Protein AF-A0A9E8MYD5-F1 (afdb_monomer_lite)

Organism: NCBI:txid2980107

Foldseek 3Di:
DDDDDDDVDPQQAKEKPQQEAAPVCQQVDWIKIKTKDFAQDQFWFAKKKKKKFDDPQFDPVFKDFPDKPPDADDDDPDDDPDWHWYWDDDPTTIMIMTHRDTQGHCNHPPCPDRCSRMIMIMMITGTDPDDDQDKDWMWMFMDGPPDGTDIHDIYIHGYDFDKKKKKKKFWKAAPQFAPKTKIKIWMKIWGAQDAFKTKMKIKMKMKMKTKDDKDKDWDWDADPVRDIKIKIKIKIKIKIWIKIKIWIWIKGDPDQWKIKIKTKMKMWTAKMKIKMKIKMWIADDPPDVGHDTDDIDIDIDMDMDGRPDMWMWMKIKMKGDRPRAAKIWIKMWTGTPDPRDTIIITMIMGID

Radius of gyration: 37.54 Å; chains: 1; bounding box: 89×30×118 Å

Secondary structure (DSSP, 8-state):
------SS--SSEEEES-SEEETTTGGG---EEEEEEE--SSS-BS-EEEEEE--TTEEEEEEEEEEEES--EEPPSS--SS-EEEEEE-SSEEEEEEES--B--TT-TT---GGGGEEEEEEEEEEPSS--S--EEE-EEEEETTSPPEEPPPEEEEEE--EEEEEEEEEEEESSSEEEEEEEEEEEEEETT--SEEEEEEEEEEEEEEEPPPEEEEEEEE-TTS-EEEEEEEEEEEEEEEEEEEEEEEEEESSSS-EEEEEEEEEEEEEEEEEEEEEEEEES-SSSSS--EEEEEEEEEEEEEEEEEEEEEEEEEEEEE-SSSEEEEEEEEEEESSTT--EEEEEEEEE-

pLDDT: mean 86.02, std 10.94, range [31.09, 97.5]

InterPro domains:
  IPR055353 Domain of unknown function DUF7619 [PF24595] (32-157)
  IPR057171 Domain of unknown function DUF7849 [PF25233] (162-352)

Structure (mmCIF, N/CA/C/O backbone):
data_AF-A0A9E8MYD5-F1
#
_entry.id   AF-A0A9E8MYD5-F1
#
loop_
_atom_site.group_PDB
_atom_site.id
_atom_site.type_symbol
_atom_site.label_atom_id
_atom_site.label_alt_id
_atom_site.label_comp_id
_atom_site.label_asym_id
_atom_site.label_entity_id
_atom_site.label_seq_id
_atom_site.pdbx_PDB_ins_code
_atom_site.Cartn_x
_atom_site.Cartn_y
_atom_site.Cartn_z
_atom_site.occupancy
_atom_site.B_iso_or_equiv
_atom_site.auth_seq_id
_atom_site.auth_comp_id
_atom_site.auth_asym_id
_atom_site.auth_atom_id
_atom_site.pdbx_PDB_model_num
ATOM 1 N N . MET A 1 1 ? 21.376 15.367 -13.642 1.00 31.09 1 MET A N 1
ATOM 2 C CA . MET A 1 1 ? 22.190 14.411 -12.870 1.00 31.09 1 MET A CA 1
ATOM 3 C C . MET A 1 1 ? 22.271 13.124 -13.671 1.00 31.09 1 MET A C 1
ATOM 5 O O . MET A 1 1 ? 21.275 12.415 -13.808 1.00 31.09 1 MET A O 1
ATOM 9 N N . GLU A 1 2 ? 23.397 12.946 -14.350 1.00 34.09 2 GLU A N 1
ATOM 10 C CA . GLU A 1 2 ? 23.685 11.820 -15.236 1.00 34.09 2 GLU A CA 1
ATOM 11 C C . GLU A 1 2 ? 24.135 10.622 -14.399 1.00 34.09 2 GLU A C 1
ATOM 13 O O . GLU A 1 2 ? 24.938 10.765 -13.485 1.00 34.09 2 GLU A O 1
ATOM 18 N N . MET A 1 3 ? 23.564 9.446 -14.668 1.00 35.56 3 MET A N 1
ATOM 19 C CA . MET A 1 3 ? 24.031 8.202 -14.062 1.00 35.56 3 MET A CA 1
ATOM 20 C C . MET A 1 3 ? 25.173 7.644 -14.907 1.00 35.56 3 MET A C 1
ATOM 22 O O . MET A 1 3 ? 24.935 6.992 -15.931 1.00 35.56 3 MET A O 1
ATOM 26 N N . GLU A 1 4 ? 26.395 7.847 -14.436 1.00 32.81 4 GLU A N 1
ATOM 27 C CA . GLU A 1 4 ? 27.498 6.939 -14.711 1.00 32.81 4 GLU A CA 1
ATOM 28 C C . GLU A 1 4 ? 27.673 6.024 -13.506 1.00 32.81 4 GLU A C 1
ATOM 30 O O . GLU A 1 4 ? 28.056 6.432 -12.417 1.00 32.81 4 GLU A O 1
ATOM 35 N N . ILE A 1 5 ? 27.311 4.763 -13.709 1.00 36.59 5 ILE A N 1
ATOM 36 C CA . ILE A 1 5 ? 27.760 3.665 -12.867 1.00 36.59 5 ILE A CA 1
ATOM 37 C C . ILE A 1 5 ? 28.850 3.008 -13.702 1.00 36.59 5 ILE A C 1
ATOM 39 O O . ILE A 1 5 ? 28.581 2.596 -14.829 1.00 36.59 5 ILE A O 1
ATOM 43 N N . VAL A 1 6 ? 30.070 2.990 -13.178 1.00 39.56 6 VAL A N 1
ATOM 44 C CA . VAL A 1 6 ? 31.239 2.356 -13.787 1.00 39.56 6 VAL A CA 1
ATOM 45 C C . VAL A 1 6 ? 31.535 1.111 -12.958 1.00 39.56 6 VAL A C 1
ATOM 47 O O . VAL A 1 6 ? 32.046 1.215 -11.850 1.00 39.56 6 VAL A O 1
ATOM 50 N N . THR A 1 7 ? 31.184 -0.071 -13.464 1.00 39.66 7 THR A N 1
ATOM 51 C CA . THR A 1 7 ? 31.682 -1.348 -12.922 1.00 39.66 7 THR A CA 1
ATOM 52 C C . THR A 1 7 ? 31.967 -2.332 -14.056 1.00 39.66 7 THR A C 1
ATOM 54 O O . THR A 1 7 ? 31.039 -2.966 -14.531 1.00 39.66 7 THR A O 1
ATOM 57 N N . SER A 1 8 ? 33.221 -2.464 -14.510 1.00 38.44 8 SER A N 1
ATOM 58 C CA . SER A 1 8 ? 33.704 -3.515 -15.445 1.00 38.44 8 SER A CA 1
ATOM 59 C C . SER A 1 8 ? 32.679 -3.931 -16.528 1.00 38.44 8 SER A C 1
ATOM 61 O O . SER A 1 8 ? 32.268 -5.085 -16.623 1.00 38.44 8 SER A O 1
ATOM 63 N N . HIS A 1 9 ? 32.110 -2.931 -17.215 1.00 60.44 9 HIS A N 1
ATOM 64 C CA . HIS A 1 9 ? 30.770 -3.023 -17.800 1.00 60.44 9 HIS A CA 1
ATOM 65 C C . HIS A 1 9 ? 30.746 -3.801 -19.117 1.00 60.44 9 HIS A C 1
ATOM 67 O O . HIS A 1 9 ? 31.395 -3.389 -20.073 1.00 60.44 9 HIS A O 1
ATOM 73 N N . ASP A 1 10 ? 29.880 -4.821 -19.187 1.00 65.88 10 ASP A N 1
ATOM 74 C CA . ASP A 1 10 ? 29.291 -5.262 -20.453 1.00 65.88 10 ASP A CA 1
ATOM 75 C C . ASP A 1 10 ? 28.767 -4.012 -21.188 1.00 65.88 10 ASP A C 1
ATOM 77 O O . ASP A 1 10 ? 27.886 -3.306 -20.664 1.00 65.88 10 ASP A O 1
ATOM 81 N N . PRO A 1 11 ? 29.350 -3.667 -22.347 1.00 75.06 11 PRO A N 1
ATOM 82 C CA . PRO A 1 11 ? 28.980 -2.463 -23.072 1.00 75.06 11 PRO A CA 1
ATOM 83 C C . PRO A 1 11 ? 27.571 -2.566 -23.678 1.00 75.06 11 PRO A C 1
ATOM 85 O O . PRO A 1 11 ? 26.950 -1.540 -23.978 1.00 75.06 11 PRO A O 1
ATOM 88 N N . ASN A 1 12 ? 27.036 -3.788 -23.789 1.00 84.81 12 ASN A N 1
ATOM 89 C CA . ASN A 1 12 ? 25.682 -4.091 -24.225 1.00 84.81 12 ASN A CA 1
ATOM 90 C C . ASN A 1 12 ? 24.735 -4.130 -23.015 1.00 84.81 12 ASN A C 1
ATOM 92 O O . ASN A 1 12 ? 24.562 -5.146 -22.347 1.00 84.81 12 ASN A O 1
ATOM 96 N N . LYS A 1 13 ? 24.084 -3.002 -22.709 1.00 88.62 13 LYS A N 1
ATOM 97 C CA . LYS A 1 13 ? 23.316 -2.836 -21.463 1.00 88.62 13 LYS A CA 1
ATOM 98 C C . LYS A 1 13 ? 21.990 -2.122 -21.669 1.00 88.62 13 LYS A C 1
ATOM 100 O O . LYS A 1 13 ? 21.929 -1.054 -22.276 1.00 88.62 13 LYS A O 1
ATOM 105 N N . MET A 1 14 ? 20.937 -2.643 -21.047 1.00 87.12 14 MET A N 1
ATOM 106 C CA . MET A 1 14 ? 19.640 -1.985 -20.929 1.00 87.12 14 MET A CA 1
ATOM 107 C C . MET A 1 14 ? 19.494 -1.347 -19.542 1.00 87.12 14 MET A C 1
ATOM 109 O O . MET A 1 14 ? 19.618 -1.997 -18.498 1.00 87.12 14 MET A O 1
ATOM 113 N N . SER A 1 15 ? 19.232 -0.042 -19.521 1.00 86.44 15 SER A N 1
ATOM 114 C CA . SER A 1 15 ? 19.115 0.759 -18.300 1.00 86.44 15 SER A CA 1
ATOM 115 C C . SER A 1 15 ? 17.844 1.603 -18.302 1.00 86.44 15 SER A C 1
ATOM 117 O O . SER A 1 15 ? 17.341 2.006 -19.349 1.00 86.44 15 SER A O 1
ATOM 119 N N . SER A 1 16 ? 17.318 1.878 -17.111 1.00 84.75 16 SER A N 1
ATOM 120 C CA . SER A 1 16 ? 16.114 2.682 -16.922 1.00 84.75 16 SER A CA 1
ATOM 121 C C . SER A 1 16 ? 16.310 3.641 -15.757 1.00 84.75 16 SER A C 1
ATOM 123 O O . SER A 1 16 ? 16.897 3.273 -14.741 1.00 84.75 16 SER A O 1
ATOM 125 N N . ASN A 1 17 ? 15.790 4.863 -15.879 1.00 81.38 17 ASN A N 1
ATOM 126 C CA . ASN A 1 17 ? 15.697 5.789 -14.746 1.00 81.38 17 ASN A CA 1
ATOM 127 C C . ASN A 1 17 ? 14.500 5.482 -13.825 1.00 81.38 17 ASN A C 1
ATOM 129 O O . ASN A 1 17 ? 14.312 6.143 -12.807 1.00 81.38 17 ASN A O 1
ATOM 133 N N . ALA A 1 18 ? 13.683 4.494 -14.192 1.00 72.69 18 ALA A N 1
ATOM 134 C CA . ALA A 1 18 ? 12.465 4.102 -13.504 1.00 72.69 18 ALA A CA 1
ATOM 135 C C . ALA A 1 18 ? 12.654 2.835 -12.663 1.00 72.69 18 ALA A C 1
ATOM 137 O O . ALA A 1 18 ? 11.755 2.002 -12.575 1.00 72.69 18 ALA A O 1
ATOM 138 N N . THR A 1 19 ? 13.817 2.666 -12.032 1.00 74.69 19 THR A N 1
ATOM 139 C CA . THR A 1 19 ? 14.046 1.552 -11.097 1.00 74.69 19 THR A CA 1
ATOM 140 C C . THR A 1 19 ? 13.075 1.623 -9.917 1.00 74.69 19 THR A C 1
ATOM 142 O O . THR A 1 19 ? 12.503 0.605 -9.526 1.00 74.69 19 THR A O 1
ATOM 145 N N . PHE A 1 20 ? 12.831 2.837 -9.412 1.00 76.25 20 PHE A N 1
ATOM 146 C CA . PHE A 1 20 ? 11.895 3.126 -8.330 1.00 76.25 20 PHE A CA 1
ATOM 147 C C . PHE A 1 20 ? 10.904 4.212 -8.744 1.00 76.25 20 PHE A C 1
ATOM 149 O O . PHE A 1 20 ? 11.281 5.341 -9.057 1.00 76.25 20 PHE A O 1
ATOM 156 N N . LEU A 1 21 ? 9.617 3.873 -8.735 1.00 79.44 21 LEU A N 1
ATOM 157 C CA . LEU A 1 21 ? 8.544 4.771 -9.149 1.00 79.44 21 LEU A CA 1
ATOM 158 C C . LEU A 1 21 ? 7.557 5.019 -8.015 1.00 79.44 21 LEU A C 1
ATOM 160 O O . LEU A 1 21 ? 6.993 4.083 -7.451 1.00 79.44 21 LEU A O 1
ATOM 164 N N . ASN A 1 22 ? 7.276 6.288 -7.722 1.00 78.31 22 ASN A N 1
ATOM 165 C CA . ASN A 1 22 ? 6.173 6.638 -6.835 1.00 78.31 22 ASN A CA 1
ATOM 166 C C . ASN A 1 22 ? 4.844 6.479 -7.586 1.00 78.31 22 ASN A C 1
ATOM 168 O O . ASN A 1 22 ? 4.546 7.257 -8.493 1.00 78.31 22 ASN A O 1
ATOM 172 N N . TYR A 1 23 ? 4.031 5.502 -7.178 1.00 76.94 23 TYR A N 1
ATOM 173 C CA . TYR A 1 23 ? 2.774 5.172 -7.854 1.00 76.94 23 TYR A CA 1
ATOM 174 C C . TYR A 1 23 ? 1.769 6.337 -7.926 1.00 76.94 23 TYR A C 1
ATOM 176 O O . TYR A 1 23 ? 0.962 6.377 -8.850 1.00 76.94 23 TYR A O 1
ATOM 184 N N . ARG A 1 24 ? 1.810 7.307 -7.002 1.00 76.75 24 ARG A N 1
ATOM 185 C CA . ARG A 1 24 ? 0.883 8.454 -7.014 1.00 76.75 24 ARG A CA 1
ATOM 186 C C . ARG A 1 24 ? 1.165 9.417 -8.168 1.00 76.75 24 ARG A C 1
ATOM 188 O O . ARG A 1 24 ? 0.243 9.914 -8.801 1.00 76.75 24 ARG A O 1
ATOM 195 N N . LEU A 1 25 ? 2.444 9.651 -8.460 1.00 79.25 25 LEU A N 1
ATOM 196 C CA . LEU A 1 25 ? 2.889 10.642 -9.449 1.00 79.25 25 LEU A CA 1
ATOM 197 C C . LEU A 1 25 ? 3.277 10.021 -10.794 1.00 79.25 25 LEU A C 1
ATOM 199 O O . LEU A 1 25 ? 3.519 10.733 -11.765 1.00 79.25 25 LEU A O 1
ATOM 203 N N . VAL A 1 26 ? 3.346 8.693 -10.861 1.00 81.38 26 VAL A N 1
ATOM 204 C CA . VAL A 1 26 ? 3.852 7.964 -12.026 1.00 81.38 26 VAL A CA 1
ATOM 205 C C . VAL A 1 26 ? 3.049 8.220 -13.305 1.00 81.38 26 VAL A C 1
ATOM 207 O O . VAL A 1 26 ? 3.635 8.258 -14.381 1.00 81.38 26 VAL A O 1
ATOM 210 N N . ARG A 1 27 ? 1.737 8.486 -13.191 1.00 80.44 27 ARG A N 1
ATOM 211 C CA . ARG A 1 27 ? 0.847 8.786 -14.331 1.00 80.44 27 ARG A CA 1
ATOM 212 C C . ARG A 1 27 ? 1.266 10.024 -15.119 1.00 80.44 27 ARG A C 1
ATOM 214 O O . ARG A 1 27 ? 1.003 10.097 -16.313 1.00 80.44 27 ARG A O 1
ATOM 221 N N . PHE A 1 28 ? 1.921 10.974 -14.459 1.00 81.56 28 PHE A N 1
ATOM 222 C CA . PHE A 1 28 ? 2.347 12.237 -15.060 1.00 81.56 28 PHE A CA 1
ATOM 223 C C . PHE A 1 28 ? 3.797 12.195 -15.554 1.00 81.56 28 PHE A C 1
ATOM 225 O O . PHE A 1 28 ? 4.282 13.162 -16.135 1.00 81.56 28 PHE A O 1
ATOM 232 N N . LYS A 1 29 ? 4.512 11.087 -15.321 1.00 85.56 29 LYS A N 1
ATOM 233 C CA . LYS A 1 29 ? 5.923 10.939 -15.680 1.00 85.56 29 LYS A CA 1
ATOM 234 C C . LYS A 1 29 ? 6.091 10.085 -16.933 1.00 85.56 29 LYS A C 1
ATOM 236 O O . LYS A 1 29 ? 5.303 9.186 -17.212 1.00 85.56 29 LYS A O 1
ATOM 241 N N . ARG A 1 30 ? 7.185 10.345 -17.652 1.00 90.44 30 ARG A N 1
ATOM 242 C CA . ARG A 1 30 ? 7.663 9.541 -18.781 1.00 90.44 30 ARG A CA 1
ATOM 243 C C . ARG A 1 30 ? 8.996 8.884 -18.412 1.00 90.44 30 ARG A C 1
ATOM 245 O O . ARG A 1 30 ? 10.031 9.552 -18.487 1.00 90.44 30 ARG A O 1
ATOM 252 N N . PRO A 1 31 ? 8.996 7.625 -17.946 1.00 89.62 31 PRO A N 1
ATOM 253 C CA . PRO A 1 31 ? 10.215 6.850 -17.754 1.00 89.62 31 PRO A CA 1
ATOM 254 C C . PRO A 1 31 ? 11.117 6.893 -18.978 1.00 89.62 31 PRO A C 1
ATOM 256 O O . PRO A 1 31 ? 10.635 6.792 -20.106 1.00 89.62 31 PRO A O 1
ATOM 259 N N . LYS A 1 32 ? 12.418 7.052 -18.738 1.00 91.88 32 LYS A N 1
ATOM 260 C CA . LYS A 1 32 ? 13.459 7.083 -19.761 1.00 91.88 32 LYS A CA 1
ATOM 261 C C . LYS A 1 32 ? 14.265 5.797 -19.685 1.00 91.88 32 LYS A C 1
ATOM 263 O O . LYS A 1 32 ? 14.757 5.419 -18.620 1.00 91.88 32 LYS A O 1
ATOM 268 N N . PHE A 1 33 ? 14.428 5.175 -20.836 1.00 91.56 33 PHE A N 1
ATOM 269 C CA . PHE A 1 33 ? 15.189 3.960 -21.039 1.00 91.56 33 PHE A CA 1
ATOM 270 C C . PHE A 1 33 ? 16.379 4.269 -21.937 1.00 91.56 33 PHE A C 1
ATOM 272 O O . PHE A 1 33 ? 16.285 5.119 -22.825 1.00 91.56 33 PHE A O 1
ATOM 279 N N . LYS A 1 34 ? 17.510 3.614 -21.683 1.00 93.25 34 LYS A N 1
ATOM 280 C CA . LYS A 1 34 ? 18.718 3.726 -22.497 1.00 93.25 34 LYS A CA 1
ATOM 281 C C . LYS A 1 34 ? 19.261 2.330 -22.761 1.00 93.25 34 LYS A C 1
ATOM 283 O O . LYS A 1 34 ? 19.700 1.652 -21.828 1.00 93.25 34 LYS A O 1
ATOM 288 N N . ILE A 1 35 ? 19.237 1.954 -24.033 1.00 93.88 35 ILE A N 1
ATOM 289 C CA . ILE A 1 35 ? 19.907 0.773 -24.570 1.00 93.88 35 ILE A CA 1
ATOM 290 C C . ILE A 1 35 ? 21.293 1.235 -25.000 1.00 93.88 35 ILE A C 1
ATOM 292 O O . ILE A 1 35 ? 21.397 2.176 -25.783 1.00 93.88 35 ILE A O 1
ATOM 296 N N . ARG A 1 36 ? 22.340 0.617 -24.465 1.00 93.19 36 ARG A N 1
ATOM 297 C CA . ARG A 1 36 ? 23.730 0.772 -24.898 1.00 93.19 36 ARG A CA 1
ATOM 298 C C . ARG A 1 36 ? 24.132 -0.497 -25.628 1.00 93.19 36 ARG A C 1
ATOM 300 O O . ARG A 1 36 ? 23.734 -1.580 -25.205 1.00 93.19 36 ARG A O 1
ATOM 307 N N . PHE A 1 37 ? 24.872 -0.344 -26.710 1.00 92.88 37 PHE A N 1
ATOM 308 C CA . PHE A 1 37 ? 25.404 -1.456 -27.476 1.00 92.88 37 PHE A CA 1
ATOM 309 C C . PHE A 1 37 ? 26.804 -1.125 -27.973 1.00 92.88 37 PHE A C 1
ATOM 311 O O . PHE A 1 37 ? 27.165 0.046 -28.071 1.00 92.88 37 PHE A O 1
ATOM 318 N N . GLN A 1 38 ? 27.587 -2.142 -28.297 1.00 91.19 38 GLN A N 1
ATOM 319 C CA . GLN A 1 38 ? 28.915 -1.978 -28.860 1.00 91.19 38 GLN A CA 1
ATOM 320 C C . GLN A 1 38 ? 29.195 -3.056 -29.897 1.00 91.19 38 GLN A C 1
ATOM 322 O O . GLN A 1 38 ? 28.905 -4.232 -29.673 1.00 91.19 38 GLN A O 1
ATOM 327 N N . ASN A 1 39 ? 29.758 -2.636 -31.028 1.00 90.19 39 ASN A N 1
ATOM 328 C CA . ASN A 1 39 ? 30.213 -3.555 -32.056 1.00 90.19 39 ASN A CA 1
ATOM 329 C C . ASN A 1 39 ? 31.611 -4.079 -31.700 1.00 90.19 39 ASN A C 1
ATOM 331 O O . ASN A 1 39 ? 32.597 -3.352 -31.812 1.00 90.19 39 ASN A O 1
ATOM 335 N N . ASN A 1 40 ? 31.679 -5.345 -31.293 1.00 85.94 40 ASN A N 1
ATOM 336 C CA . ASN A 1 40 ? 32.936 -6.024 -30.979 1.00 85.94 40 ASN A CA 1
ATOM 337 C C . ASN A 1 40 ? 33.516 -6.827 -32.151 1.00 85.94 40 ASN A C 1
ATOM 339 O O . ASN A 1 40 ? 34.441 -7.595 -31.948 1.00 85.94 40 ASN A O 1
ATOM 343 N N . GLY A 1 41 ? 32.967 -6.694 -33.361 1.00 84.12 41 GLY A N 1
ATOM 344 C CA . GLY A 1 41 ? 33.485 -7.407 -34.527 1.00 84.12 41 GLY A CA 1
ATOM 345 C C . GLY A 1 41 ? 34.760 -6.792 -35.112 1.00 84.12 41 GLY A C 1
ATOM 346 O O . GLY A 1 41 ? 35.138 -5.660 -34.805 1.00 84.12 41 GLY A O 1
ATOM 347 N N . GLU A 1 42 ? 35.368 -7.518 -36.049 1.00 85.25 42 GLU A N 1
ATOM 348 C CA . GLU A 1 42 ? 36.521 -7.065 -36.844 1.00 85.25 42 GLU A CA 1
ATOM 349 C C . GLU A 1 42 ? 36.143 -6.049 -37.944 1.00 85.25 42 GLU A C 1
ATOM 351 O O . GLU A 1 42 ? 37.008 -5.384 -38.521 1.00 85.25 42 GLU A O 1
ATOM 356 N N . GLY A 1 43 ? 34.845 -5.923 -38.251 1.00 86.69 43 GLY A N 1
ATOM 357 C CA . GLY A 1 43 ? 34.312 -5.084 -39.326 1.00 86.69 43 GLY A CA 1
ATOM 358 C C . GLY A 1 43 ? 33.225 -4.100 -38.871 1.00 86.69 43 GLY A C 1
ATOM 359 O O . GLY A 1 43 ? 32.621 -4.270 -37.807 1.00 86.69 43 GLY A O 1
ATOM 360 N N . PRO A 1 44 ? 32.946 -3.058 -39.677 1.00 90.00 44 PRO A N 1
ATOM 361 C CA . PRO A 1 44 ? 31.919 -2.077 -39.363 1.00 90.00 44 PRO A CA 1
ATOM 362 C C . PRO A 1 44 ? 30.510 -2.649 -39.568 1.00 90.00 44 PRO A C 1
ATOM 364 O O . PRO A 1 44 ? 30.238 -3.296 -40.579 1.00 90.00 44 PRO A O 1
ATOM 367 N N . ALA A 1 45 ? 29.595 -2.335 -38.653 1.00 90.94 45 ALA A N 1
ATOM 368 C CA . ALA A 1 45 ? 28.188 -2.699 -38.772 1.00 90.94 45 ALA A CA 1
ATOM 369 C C . ALA A 1 45 ? 27.420 -1.648 -39.584 1.00 90.94 45 ALA A C 1
ATOM 371 O O . ALA A 1 45 ? 27.534 -0.441 -39.322 1.00 90.94 45 ALA A O 1
ATOM 372 N N . ARG A 1 46 ? 26.614 -2.103 -40.553 1.00 91.62 46 ARG A N 1
ATOM 373 C CA . ARG A 1 46 ? 25.799 -1.214 -41.411 1.00 91.62 46 ARG A CA 1
ATOM 374 C C . ARG A 1 46 ? 24.347 -1.119 -40.971 1.00 91.62 46 ARG A C 1
ATOM 376 O O . ARG A 1 46 ? 23.685 -0.104 -41.220 1.00 91.62 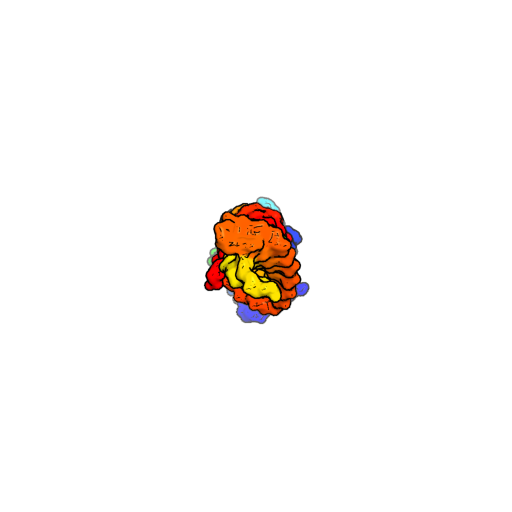46 ARG A O 1
ATOM 383 N N . THR A 1 47 ? 23.868 -2.164 -40.313 1.00 92.25 47 THR A N 1
ATOM 384 C CA . THR A 1 47 ? 22.510 -2.297 -39.799 1.00 92.25 47 THR A CA 1
ATOM 385 C C . THR A 1 47 ? 22.571 -2.754 -38.354 1.00 92.25 47 THR A C 1
ATOM 387 O O . THR A 1 47 ? 23.279 -3.701 -38.025 1.00 92.25 47 THR A O 1
ATOM 390 N N . ILE A 1 48 ? 21.813 -2.097 -37.482 1.00 93.38 48 ILE A N 1
ATOM 391 C CA . ILE A 1 48 ? 21.683 -2.514 -36.083 1.00 93.38 48 ILE A CA 1
ATOM 392 C C . ILE A 1 48 ? 20.208 -2.552 -35.749 1.00 93.38 48 ILE A C 1
ATOM 394 O O . ILE A 1 48 ? 19.524 -1.535 -35.858 1.00 93.38 48 ILE A O 1
ATOM 398 N N . ARG A 1 49 ? 19.722 -3.719 -35.339 1.00 94.88 49 ARG A N 1
ATOM 399 C CA . ARG A 1 49 ? 18.336 -3.935 -34.934 1.00 94.88 49 ARG A CA 1
ATOM 400 C C . ARG A 1 49 ? 18.291 -4.221 -33.439 1.00 94.88 49 ARG A C 1
ATOM 402 O O . ARG A 1 49 ? 18.943 -5.135 -32.949 1.00 94.88 49 ARG A O 1
ATOM 409 N N . LEU A 1 50 ? 17.530 -3.408 -32.717 1.00 94.75 50 LEU A N 1
ATOM 410 C CA . LEU A 1 50 ? 17.331 -3.504 -31.277 1.00 94.75 50 LEU A CA 1
ATOM 411 C C . LEU A 1 50 ? 15.889 -3.919 -31.022 1.00 94.75 50 LEU A C 1
ATOM 413 O O . LEU A 1 50 ? 14.978 -3.123 -31.243 1.00 94.75 50 LEU A O 1
ATOM 417 N N . GLU A 1 51 ? 15.683 -5.137 -30.543 1.00 94.88 51 GLU A N 1
ATOM 418 C CA . GLU A 1 51 ? 14.363 -5.643 -30.172 1.00 94.88 51 GLU A CA 1
ATOM 419 C C . GLU A 1 51 ? 14.220 -5.571 -28.660 1.00 94.88 51 GLU A C 1
ATOM 421 O O . GLU A 1 51 ? 14.871 -6.319 -27.931 1.00 94.88 51 GLU A O 1
ATOM 426 N N . THR A 1 52 ? 13.417 -4.629 -28.173 1.00 92.81 52 THR A N 1
ATOM 427 C CA . THR A 1 52 ? 13.253 -4.381 -26.742 1.00 92.81 52 THR A CA 1
ATOM 428 C C . THR A 1 52 ? 11.871 -4.784 -26.260 1.00 92.81 52 THR A C 1
ATOM 430 O O . THR A 1 52 ? 10.850 -4.362 -26.809 1.00 92.81 52 THR A O 1
ATOM 433 N N . ASP A 1 53 ? 11.834 -5.584 -25.199 1.00 92.00 53 ASP A N 1
ATOM 434 C CA . ASP A 1 53 ? 10.594 -6.003 -24.559 1.00 92.00 53 ASP A CA 1
ATOM 435 C C . ASP A 1 53 ? 9.921 -4.798 -23.890 1.00 92.00 53 ASP A C 1
ATOM 437 O O . ASP A 1 53 ? 10.518 -4.140 -23.030 1.00 92.00 53 ASP A O 1
ATOM 441 N N . ILE A 1 54 ? 8.657 -4.526 -24.236 1.00 89.31 54 ILE A N 1
ATOM 442 C CA . ILE A 1 54 ? 7.864 -3.475 -23.590 1.00 89.31 54 ILE A CA 1
ATOM 443 C C . ILE A 1 54 ? 6.793 -4.112 -22.708 1.00 89.31 54 ILE A C 1
ATOM 445 O O . ILE A 1 54 ? 5.816 -4.660 -23.228 1.00 89.31 54 ILE A O 1
ATOM 449 N N . PRO A 1 55 ? 6.914 -3.982 -21.374 1.00 88.19 55 PRO A N 1
ATOM 450 C CA . PRO A 1 55 ? 5.895 -4.457 -20.450 1.00 88.19 55 PRO A CA 1
ATOM 451 C C . PRO A 1 55 ? 4.518 -3.841 -20.731 1.00 88.19 55 PRO A C 1
ATOM 453 O O . PRO A 1 55 ? 4.417 -2.637 -20.952 1.00 88.19 55 PRO A O 1
ATOM 456 N N . ASN A 1 56 ? 3.450 -4.632 -20.591 1.00 85.31 56 ASN A N 1
ATOM 457 C CA . ASN A 1 56 ? 2.050 -4.225 -20.843 1.00 85.31 56 ASN A CA 1
ATOM 458 C C . ASN A 1 56 ? 1.576 -2.999 -20.042 1.00 85.31 56 ASN A C 1
ATOM 460 O O . ASN A 1 56 ? 0.592 -2.357 -20.379 1.00 85.31 56 ASN A O 1
ATOM 464 N N . MET A 1 57 ? 2.287 -2.668 -18.967 1.00 85.25 57 MET A N 1
ATOM 465 C CA . MET A 1 57 ? 2.080 -1.474 -18.147 1.00 85.25 57 MET A CA 1
ATOM 466 C C . MET A 1 57 ? 2.290 -0.154 -18.899 1.00 85.25 57 MET A C 1
ATOM 468 O O . MET A 1 57 ? 1.830 0.903 -18.457 1.00 85.25 57 MET A O 1
ATOM 472 N N . PHE A 1 58 ? 3.025 -0.204 -20.000 1.00 88.56 58 PHE A N 1
ATOM 473 C CA . PHE A 1 58 ? 3.429 0.949 -20.770 1.00 88.56 58 PHE A CA 1
ATOM 474 C C . PHE A 1 58 ? 2.661 1.056 -22.081 1.00 88.56 58 PHE A C 1
ATOM 476 O O . PHE A 1 58 ? 2.392 0.057 -22.744 1.00 88.56 58 PHE A O 1
ATOM 483 N N . ASP A 1 59 ? 2.360 2.290 -22.474 1.00 89.06 59 ASP A N 1
ATOM 484 C CA . ASP A 1 59 ? 1.725 2.572 -23.752 1.00 89.06 59 ASP A CA 1
ATOM 485 C C . ASP A 1 59 ? 2.786 2.732 -24.846 1.00 89.06 59 ASP A C 1
ATOM 487 O O . ASP A 1 59 ? 3.495 3.741 -24.922 1.00 89.06 59 ASP A O 1
ATOM 491 N N . LYS A 1 60 ? 2.885 1.719 -25.706 1.00 85.44 60 LYS A N 1
ATOM 492 C CA . LYS A 1 60 ? 3.889 1.618 -26.777 1.00 85.44 60 LYS A CA 1
ATOM 493 C C . LYS A 1 60 ? 3.702 2.698 -27.836 1.00 85.44 60 LYS A C 1
ATOM 495 O O . LYS A 1 60 ? 4.685 3.202 -28.370 1.00 85.44 60 LYS A O 1
ATOM 500 N N . THR A 1 61 ? 2.459 3.121 -28.073 1.00 85.62 61 THR A N 1
ATOM 501 C CA . THR A 1 61 ? 2.136 4.174 -29.050 1.00 85.62 61 THR A CA 1
ATOM 502 C C . THR A 1 61 ? 2.704 5.532 -28.645 1.00 85.62 61 THR A C 1
ATOM 504 O O . THR A 1 61 ? 2.876 6.420 -29.474 1.00 85.62 61 THR A O 1
ATOM 507 N N . THR A 1 62 ? 3.043 5.694 -27.363 1.00 90.12 62 THR A N 1
ATOM 508 C CA . THR A 1 62 ? 3.567 6.945 -26.816 1.00 90.12 62 THR A CA 1
ATOM 509 C C . THR A 1 62 ? 5.088 7.021 -26.817 1.00 90.12 62 THR A C 1
ATOM 511 O O . THR A 1 62 ? 5.624 7.972 -26.238 1.00 90.12 62 THR A O 1
ATOM 514 N N . ILE A 1 63 ? 5.788 6.049 -27.411 1.00 91.19 63 ILE A N 1
ATOM 515 C CA . ILE A 1 63 ? 7.252 6.034 -27.471 1.00 91.19 63 ILE A CA 1
ATOM 516 C C . ILE A 1 63 ? 7.775 7.283 -28.174 1.00 91.19 63 ILE A C 1
ATOM 518 O O . ILE A 1 63 ? 7.320 7.664 -29.248 1.00 91.19 63 ILE A O 1
ATOM 522 N N . GLN A 1 64 ? 8.753 7.920 -27.541 1.00 92.38 64 GLN A N 1
ATOM 523 C CA . GLN A 1 64 ? 9.478 9.063 -28.076 1.00 92.38 64 GLN A CA 1
ATOM 524 C C . GLN A 1 64 ? 10.966 8.766 -27.994 1.00 92.38 64 GLN A C 1
ATOM 526 O O . GLN A 1 64 ? 11.479 8.475 -26.912 1.00 92.38 64 GLN A O 1
ATOM 531 N N . VAL A 1 65 ? 11.654 8.827 -29.131 1.00 92.62 65 VAL A N 1
ATOM 532 C CA . VAL A 1 65 ? 13.115 8.752 -29.159 1.00 92.62 65 VAL A CA 1
ATOM 533 C C . VAL A 1 65 ? 13.648 10.117 -28.739 1.00 92.62 65 VAL A C 1
ATOM 535 O O . VAL A 1 65 ? 13.379 11.124 -29.385 1.00 92.62 65 VAL A O 1
ATOM 538 N N . GLU A 1 66 ? 14.348 10.151 -27.611 1.00 92.19 66 GLU A N 1
ATOM 539 C CA . GLU A 1 66 ? 14.866 11.379 -27.000 1.00 92.19 66 GLU A CA 1
ATOM 540 C C . GLU A 1 66 ? 16.261 11.692 -27.530 1.00 92.19 66 GLU A C 1
ATOM 542 O O . GLU A 1 66 ? 16.614 12.848 -27.735 1.00 92.19 66 GLU A O 1
ATOM 547 N N . ASP A 1 67 ? 17.072 10.647 -27.691 1.00 93.69 67 ASP A N 1
ATOM 548 C CA . ASP A 1 67 ? 18.448 10.762 -28.137 1.00 93.69 67 ASP A CA 1
ATOM 549 C C . ASP A 1 67 ? 18.949 9.424 -28.693 1.00 93.69 67 ASP A C 1
ATOM 551 O O . ASP A 1 67 ? 18.481 8.358 -28.290 1.00 93.69 67 ASP A O 1
ATOM 555 N N . MET A 1 68 ? 19.912 9.466 -29.605 1.00 93.38 68 MET A N 1
ATOM 556 C CA . MET A 1 68 ? 20.506 8.276 -30.202 1.00 93.38 68 MET A CA 1
ATOM 557 C C . MET A 1 68 ? 21.931 8.544 -30.682 1.00 93.38 68 MET A C 1
ATOM 559 O O . MET A 1 68 ? 22.274 9.665 -31.069 1.00 93.38 68 MET A O 1
ATOM 563 N N . TYR A 1 69 ? 22.732 7.488 -30.715 1.00 92.00 69 TYR A N 1
ATOM 564 C CA . TYR A 1 69 ? 24.017 7.452 -31.395 1.00 92.00 69 TYR A CA 1
ATOM 565 C C . TYR A 1 69 ? 24.196 6.082 -32.076 1.00 92.00 69 TYR A C 1
ATOM 567 O O . TYR A 1 69 ? 23.952 5.069 -31.410 1.00 92.00 69 TYR A O 1
ATOM 575 N N . PRO A 1 70 ? 24.616 6.020 -33.356 1.00 90.06 70 PRO A N 1
ATOM 576 C CA . PRO A 1 70 ? 24.980 7.135 -34.245 1.00 90.06 70 PRO A CA 1
ATOM 577 C C . PRO A 1 70 ? 23.828 8.104 -34.554 1.00 90.06 70 PRO A C 1
ATOM 579 O O . PRO A 1 70 ? 22.665 7.710 -34.661 1.00 90.06 70 PRO A O 1
ATOM 582 N N . LYS A 1 71 ? 24.142 9.399 -34.671 1.00 91.44 71 LYS A N 1
ATOM 583 C CA . LYS A 1 71 ? 23.139 10.444 -34.926 1.00 91.44 71 LYS A CA 1
ATOM 584 C C . LYS A 1 71 ? 22.593 10.302 -36.344 1.00 91.44 71 LYS A C 1
ATOM 586 O O . LYS A 1 71 ? 23.336 10.420 -37.313 1.00 91.44 71 LYS A O 1
ATOM 591 N N . CYS A 1 72 ? 21.289 10.082 -36.469 1.00 90.19 72 CYS A N 1
ATOM 592 C CA . CYS A 1 72 ? 20.617 9.983 -37.759 1.00 90.19 72 CYS A CA 1
ATOM 593 C C . CYS A 1 72 ? 19.178 10.512 -37.684 1.00 90.19 72 CYS A C 1
ATOM 595 O O . CYS A 1 72 ? 18.645 10.772 -36.604 1.00 90.19 72 CYS A O 1
ATOM 597 N N . LYS A 1 73 ? 18.559 10.727 -38.851 1.00 89.19 73 LYS A N 1
ATOM 598 C CA . LYS A 1 73 ? 17.157 11.165 -38.949 1.00 89.19 73 LYS A CA 1
ATOM 599 C C . LYS A 1 73 ? 16.220 9.961 -38.811 1.00 89.19 73 LYS A C 1
ATOM 601 O O . LYS A 1 73 ? 16.613 8.838 -39.110 1.00 89.19 73 LYS A O 1
ATOM 606 N N . ILE A 1 74 ? 14.970 10.184 -38.414 1.00 88.56 74 ILE A N 1
ATOM 607 C CA . ILE A 1 74 ? 13.943 9.130 -38.439 1.00 88.56 74 ILE A CA 1
ATOM 608 C C . ILE A 1 74 ? 13.666 8.748 -39.902 1.00 88.56 74 ILE A C 1
ATOM 610 O O . ILE A 1 74 ? 13.570 9.629 -40.762 1.00 88.56 74 ILE A O 1
ATOM 614 N N . CYS A 1 75 ? 13.590 7.449 -40.202 1.00 88.19 75 CYS A N 1
ATOM 615 C CA . CYS A 1 75 ? 13.363 6.969 -41.565 1.00 88.19 75 CYS A CA 1
ATOM 616 C C . CYS A 1 75 ? 11.976 7.405 -42.083 1.00 88.19 75 CYS A C 1
ATOM 618 O O . CYS A 1 75 ? 10.983 7.269 -41.365 1.00 88.19 75 CYS A O 1
ATOM 620 N N . PRO A 1 76 ? 11.865 7.888 -43.334 1.00 87.19 76 PRO A N 1
ATOM 621 C CA . PRO A 1 76 ? 10.575 8.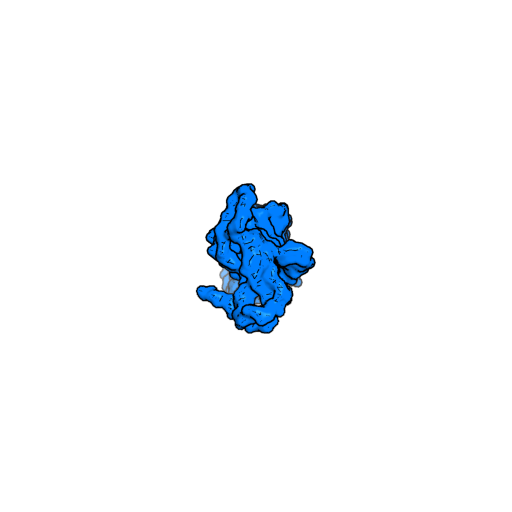031 -43.993 1.00 87.19 76 PRO A CA 1
ATOM 622 C C . PRO A 1 76 ? 10.040 6.647 -44.394 1.00 87.19 76 PRO A C 1
ATOM 624 O O . PRO A 1 76 ? 10.768 5.658 -44.395 1.00 87.19 76 PRO A O 1
ATOM 627 N N . LYS A 1 77 ? 8.767 6.574 -44.798 1.00 82.69 77 LYS A N 1
ATOM 628 C CA . LYS A 1 77 ? 8.136 5.311 -45.233 1.00 82.69 77 LYS A CA 1
ATOM 629 C C . LYS A 1 77 ? 8.737 4.716 -46.521 1.00 82.69 77 LYS A C 1
ATOM 631 O O . LYS A 1 77 ? 8.440 3.578 -46.857 1.00 82.69 77 LYS A O 1
ATOM 636 N N . GLN A 1 78 ? 9.540 5.484 -47.257 1.00 83.94 78 GLN A N 1
ATOM 637 C CA . GLN A 1 78 ? 10.161 5.079 -48.520 1.00 83.94 78 GLN A CA 1
ATOM 638 C C . GLN A 1 78 ? 11.592 4.574 -48.297 1.00 83.94 78 GLN A C 1
ATOM 640 O O . GLN A 1 78 ? 12.243 4.926 -47.314 1.00 83.94 78 GLN A O 1
ATOM 645 N N . VAL A 1 79 ? 12.105 3.769 -49.232 1.00 79.25 79 VAL A N 1
ATOM 646 C CA . VAL A 1 79 ? 13.483 3.264 -49.167 1.00 79.25 79 VAL A CA 1
ATOM 647 C C . VAL A 1 79 ? 14.460 4.421 -49.356 1.00 79.25 79 VAL A C 1
ATOM 649 O O . VAL A 1 79 ? 14.478 5.071 -50.399 1.00 79.25 79 VAL A O 1
ATOM 652 N N . VAL A 1 80 ? 15.292 4.665 -48.345 1.00 81.44 80 VAL A N 1
ATOM 653 C CA . VAL A 1 80 ? 16.292 5.736 -48.358 1.00 81.44 80 VAL A CA 1
ATOM 654 C C . VAL A 1 80 ? 17.708 5.189 -48.418 1.00 81.44 80 VAL A C 1
ATOM 656 O O . VAL A 1 80 ? 18.017 4.145 -47.850 1.00 81.44 80 VAL A O 1
ATOM 659 N N . LYS A 1 81 ? 18.581 5.932 -49.104 1.00 83.81 81 LYS A N 1
ATOM 660 C CA . LYS A 1 81 ? 20.015 5.632 -49.218 1.00 83.81 81 LYS A CA 1
ATOM 661 C C . LYS A 1 81 ? 20.863 6.301 -48.131 1.00 83.81 81 LYS A C 1
ATOM 663 O O . LYS A 1 81 ? 22.061 6.067 -48.091 1.00 83.81 81 LYS A O 1
ATOM 668 N N . TYR A 1 82 ? 20.286 7.135 -47.267 1.00 86.88 82 TYR A N 1
ATOM 669 C CA . TYR A 1 82 ? 21.006 7.804 -46.176 1.00 86.88 82 TYR A CA 1
ATOM 670 C C . TYR A 1 82 ? 20.772 7.105 -44.830 1.00 86.88 82 TYR A C 1
ATOM 672 O O . TYR A 1 82 ? 19.821 6.338 -44.686 1.00 86.88 82 TYR A O 1
ATOM 680 N N . SER A 1 83 ? 21.634 7.379 -43.845 1.00 90.12 83 SER A N 1
ATOM 681 C CA . SER A 1 83 ? 21.535 6.794 -42.505 1.00 90.12 83 SER A CA 1
ATOM 682 C C . SER A 1 83 ? 20.267 7.247 -41.784 1.00 90.12 83 SER A C 1
ATOM 684 O O . SER A 1 83 ? 20.040 8.452 -41.624 1.00 90.12 83 SER A O 1
ATOM 686 N N . CYS A 1 84 ? 19.448 6.306 -41.317 1.00 91.69 84 CYS A N 1
ATOM 687 C CA . CYS A 1 84 ? 18.212 6.633 -40.611 1.00 91.69 84 CYS A CA 1
ATOM 688 C C . CYS A 1 84 ? 17.840 5.601 -39.538 1.00 91.69 84 CYS A C 1
ATOM 690 O O . CYS A 1 84 ? 18.287 4.453 -39.589 1.00 91.69 84 CYS A O 1
ATOM 692 N N . LEU A 1 85 ? 17.014 6.023 -38.577 1.00 92.75 85 LEU A N 1
ATOM 693 C CA . LEU A 1 85 ? 16.433 5.167 -37.545 1.00 92.75 85 LEU A CA 1
ATOM 694 C C . LEU A 1 85 ? 14.976 4.851 -37.882 1.00 92.75 85 LEU A C 1
ATOM 696 O O . LEU A 1 85 ? 14.132 5.747 -37.936 1.00 92.75 85 LEU A O 1
ATOM 700 N N . ASP A 1 86 ? 14.682 3.574 -38.072 1.00 91.56 86 ASP A N 1
ATOM 701 C CA . ASP A 1 86 ? 13.328 3.055 -38.223 1.00 91.56 86 ASP A CA 1
ATOM 702 C C . ASP A 1 86 ? 12.811 2.575 -36.865 1.00 91.56 86 ASP A C 1
ATOM 704 O O . ASP A 1 86 ? 13.568 2.015 -36.068 1.00 91.56 86 ASP A O 1
ATOM 708 N N . THR A 1 87 ? 11.533 2.809 -36.584 1.00 90.44 87 THR A N 1
ATOM 709 C CA . THR A 1 87 ? 10.894 2.381 -35.335 1.00 90.44 87 THR A CA 1
ATOM 710 C C . THR A 1 87 ? 9.616 1.636 -35.677 1.00 90.44 87 THR A C 1
ATOM 712 O O . THR A 1 87 ? 8.660 2.228 -36.177 1.00 90.44 87 THR A O 1
ATOM 715 N N . THR A 1 88 ? 9.594 0.339 -35.393 1.00 89.25 88 THR A N 1
ATOM 716 C CA . THR A 1 88 ? 8.425 -0.522 -35.581 1.00 89.25 88 THR A CA 1
ATOM 717 C C . THR A 1 88 ? 8.018 -1.153 -34.256 1.00 89.25 88 THR A C 1
ATOM 719 O O . THR A 1 88 ? 8.786 -1.190 -33.292 1.00 89.25 88 THR A O 1
ATOM 722 N N . PHE A 1 89 ? 6.772 -1.611 -34.177 1.00 86.56 89 PHE A N 1
ATOM 723 C CA . PHE A 1 89 ? 6.199 -2.148 -32.949 1.00 86.56 89 PHE A CA 1
ATOM 724 C C . PHE A 1 89 ? 5.548 -3.492 -33.231 1.00 86.56 89 PHE A C 1
ATOM 726 O O . PHE A 1 89 ? 4.852 -3.650 -34.234 1.00 86.56 89 PHE A O 1
ATOM 733 N N . THR A 1 90 ? 5.756 -4.439 -32.326 1.00 85.88 90 THR A N 1
ATOM 734 C CA . THR A 1 90 ? 4.993 -5.683 -32.260 1.00 85.88 90 THR A CA 1
ATOM 735 C C . THR A 1 90 ? 4.066 -5.641 -31.048 1.00 85.88 90 THR A C 1
ATOM 737 O O . THR A 1 90 ? 4.077 -4.694 -30.253 1.00 85.88 90 THR A O 1
ATOM 740 N N . GLU A 1 91 ? 3.264 -6.688 -30.869 1.00 79.75 91 GLU A N 1
ATOM 741 C CA . GLU A 1 91 ? 2.389 -6.805 -29.703 1.00 79.75 91 GLU A CA 1
ATOM 742 C C . GLU A 1 91 ? 3.153 -6.776 -28.378 1.00 79.75 91 GLU A C 1
ATOM 744 O O . GLU A 1 91 ? 2.613 -6.305 -27.380 1.00 79.75 91 GLU A O 1
ATOM 749 N N . THR A 1 92 ? 4.415 -7.217 -28.348 1.00 83.56 92 THR A N 1
ATOM 750 C CA . THR A 1 92 ? 5.220 -7.374 -27.125 1.00 83.56 92 THR A CA 1
ATOM 751 C C . THR A 1 92 ? 6.467 -6.486 -27.097 1.00 83.56 92 THR A C 1
ATOM 753 O O . THR A 1 92 ? 6.885 -6.091 -26.007 1.00 83.56 92 THR A O 1
ATOM 756 N N . GLN A 1 93 ? 6.995 -6.059 -28.246 1.00 90.56 93 GLN A N 1
ATOM 757 C CA . GLN A 1 93 ? 8.304 -5.406 -28.357 1.00 90.56 93 GLN A CA 1
ATOM 758 C C . GLN A 1 93 ? 8.257 -4.091 -29.150 1.00 90.56 93 GLN A C 1
ATOM 760 O O . GLN A 1 93 ? 7.386 -3.880 -29.993 1.00 90.56 93 GLN A O 1
ATOM 765 N N . ALA A 1 94 ? 9.221 -3.204 -28.896 1.00 92.62 94 ALA A N 1
ATOM 766 C CA . ALA A 1 94 ? 9.604 -2.162 -29.850 1.00 92.62 94 ALA A CA 1
ATOM 767 C C . ALA A 1 94 ? 10.883 -2.574 -30.559 1.00 92.62 94 ALA A C 1
ATOM 769 O O . ALA A 1 94 ? 11.794 -3.130 -29.946 1.00 92.62 94 ALA A O 1
ATOM 770 N N . ILE A 1 95 ? 10.951 -2.260 -31.844 1.00 94.31 95 ILE A N 1
ATOM 771 C CA . ILE A 1 95 ? 12.079 -2.584 -32.696 1.00 94.31 95 ILE A CA 1
ATOM 772 C C . ILE A 1 95 ? 12.646 -1.274 -33.230 1.00 94.31 95 ILE A C 1
ATOM 774 O O . ILE A 1 95 ? 11.981 -0.547 -33.967 1.00 94.31 95 ILE A O 1
ATOM 778 N N . PHE A 1 96 ? 13.889 -0.979 -32.863 1.00 94.69 96 PHE A N 1
ATOM 779 C CA . PHE A 1 96 ? 14.639 0.157 -33.390 1.00 94.69 96 PHE A CA 1
ATOM 780 C C . PHE A 1 96 ? 15.669 -0.360 -34.387 1.00 94.69 96 PHE A C 1
ATOM 782 O O . PHE A 1 96 ? 16.540 -1.141 -34.013 1.00 94.69 96 PHE A O 1
ATOM 789 N N . THR A 1 97 ? 15.579 0.057 -35.647 1.00 94.56 97 THR A N 1
ATOM 790 C CA . THR A 1 97 ? 16.497 -0.396 -36.699 1.00 94.56 97 THR A CA 1
ATOM 791 C C . THR A 1 97 ? 17.273 0.780 -37.265 1.00 94.56 97 THR A C 1
ATOM 793 O O . THR A 1 97 ? 16.720 1.606 -37.989 1.00 94.56 97 THR A O 1
ATOM 796 N N . PHE A 1 98 ? 18.566 0.845 -36.971 1.00 94.31 98 PHE A N 1
ATOM 797 C CA . PHE A 1 98 ? 19.486 1.722 -37.681 1.00 94.31 98 PHE A CA 1
ATOM 798 C C . PHE A 1 98 ? 19.766 1.137 -39.060 1.00 94.31 98 PHE A C 1
ATOM 800 O O . PHE A 1 98 ? 20.208 -0.007 -39.163 1.00 94.31 98 PHE A O 1
ATOM 807 N N . LYS A 1 99 ? 19.521 1.917 -40.112 1.00 92.44 99 LYS A N 1
ATOM 808 C CA . LYS A 1 99 ? 19.766 1.529 -41.506 1.00 92.44 99 LYS A CA 1
ATOM 809 C C . LYS A 1 99 ? 20.878 2.379 -42.102 1.00 92.44 99 LYS A C 1
ATOM 811 O O . LYS A 1 99 ? 20.892 3.594 -41.909 1.00 92.44 99 LYS A O 1
ATOM 816 N N . ASN A 1 100 ? 21.761 1.732 -42.862 1.00 90.56 100 ASN A N 1
ATOM 817 C CA . ASN A 1 100 ? 22.879 2.345 -43.582 1.00 90.56 100 ASN A CA 1
ATOM 818 C C . ASN A 1 100 ? 23.730 3.282 -42.706 1.00 90.56 100 ASN A C 1
ATOM 820 O O . ASN A 1 100 ? 24.056 4.401 -43.106 1.00 90.56 100 ASN A O 1
ATOM 824 N N . ILE A 1 101 ? 24.036 2.847 -41.486 1.00 91.56 101 ILE A N 1
ATOM 825 C CA . ILE A 1 101 ? 24.974 3.536 -40.596 1.00 91.56 101 ILE A CA 1
ATOM 826 C C . ILE A 1 101 ? 26.392 2.999 -40.811 1.00 91.56 101 ILE A C 1
ATOM 828 O O . ILE A 1 101 ? 26.601 2.028 -41.534 1.00 91.56 101 ILE A O 1
ATOM 832 N N . TYR A 1 102 ? 27.368 3.647 -40.188 1.00 90.31 102 TYR A N 1
ATOM 833 C CA . TYR A 1 102 ? 28.723 3.130 -40.071 1.00 90.31 102 TYR A CA 1
ATOM 834 C C . TYR A 1 102 ? 29.089 3.129 -38.591 1.00 90.31 102 TYR A C 1
ATOM 836 O O . TYR A 1 102 ? 29.339 4.192 -38.022 1.00 90.31 102 TYR A O 1
ATOM 844 N N . LEU A 1 103 ? 29.061 1.952 -37.963 1.00 91.19 103 LEU A N 1
ATOM 845 C CA . LEU A 1 103 ? 29.561 1.769 -36.604 1.00 91.19 103 LEU A CA 1
ATOM 846 C C . LEU A 1 103 ? 30.815 0.886 -36.658 1.00 91.19 103 LEU A C 1
ATOM 848 O O . LEU A 1 103 ? 30.678 -0.311 -36.933 1.00 91.19 103 LEU A O 1
ATOM 852 N N . PRO A 1 104 ? 32.019 1.444 -36.441 1.00 91.06 104 PRO A N 1
ATOM 853 C CA . PRO A 1 104 ? 33.255 0.675 -36.508 1.00 91.06 104 PRO A CA 1
ATOM 854 C C . PRO A 1 104 ? 33.256 -0.472 -35.493 1.00 91.06 104 PRO A C 1
ATOM 856 O O . PRO A 1 104 ? 32.618 -0.387 -34.442 1.00 91.06 104 PRO A O 1
ATOM 859 N N . GLY A 1 105 ? 33.957 -1.549 -35.833 1.00 88.81 105 GLY A N 1
ATOM 860 C CA . GLY A 1 105 ? 34.174 -2.680 -34.937 1.00 88.81 105 GLY A CA 1
ATOM 861 C C . GLY A 1 105 ? 35.375 -2.437 -34.029 1.00 88.81 105 GLY A C 1
ATOM 86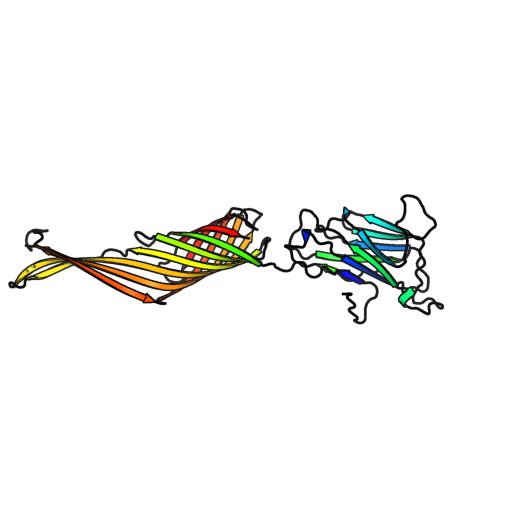2 O O . GLY A 1 105 ? 36.361 -1.841 -34.460 1.00 88.81 105 GLY A O 1
ATOM 863 N N . SER A 1 106 ? 35.309 -2.864 -32.771 1.00 86.94 106 SER A N 1
ATOM 864 C CA . SER A 1 106 ? 36.397 -2.622 -31.817 1.00 86.94 106 SER A CA 1
ATOM 865 C C . SER A 1 106 ? 37.672 -3.418 -32.084 1.00 86.94 106 SER A C 1
ATOM 867 O O . SER A 1 106 ? 38.740 -2.991 -31.651 1.00 86.94 106 SER A O 1
ATOM 869 N N . GLU A 1 107 ? 37.592 -4.490 -32.872 1.00 85.75 107 GLU A N 1
ATOM 870 C CA . GLU A 1 107 ? 38.745 -5.294 -33.301 1.00 85.75 107 GLU A CA 1
ATOM 871 C C . GLU A 1 107 ? 39.297 -4.857 -34.674 1.00 85.75 107 GLU A C 1
ATOM 873 O O . GLU A 1 107 ? 40.264 -5.417 -35.194 1.00 85.75 107 GLU A O 1
ATOM 878 N N . GLN A 1 108 ? 38.715 -3.821 -35.286 1.00 86.12 108 GLN A N 1
ATOM 879 C CA . GLN A 1 108 ? 39.164 -3.309 -36.575 1.00 86.12 108 GLN A CA 1
ATOM 880 C C . GLN A 1 108 ? 40.511 -2.573 -36.436 1.00 86.12 108 GLN A C 1
ATOM 882 O O . GLN A 1 108 ? 40.639 -1.602 -35.692 1.00 86.12 108 GLN A O 1
ATOM 887 N N . LYS A 1 109 ? 41.506 -2.958 -37.252 1.00 80.06 109 LYS A N 1
ATOM 888 C CA . LYS A 1 109 ? 42.912 -2.488 -37.179 1.00 80.06 109 LYS A CA 1
ATOM 889 C C . LYS A 1 109 ? 43.128 -0.961 -37.174 1.00 80.06 109 LYS A C 1
ATOM 891 O O . LYS A 1 109 ? 44.176 -0.503 -36.736 1.00 80.06 109 LYS A O 1
ATOM 896 N N . ASN A 1 110 ? 42.164 -0.176 -37.661 1.00 80.06 110 ASN A N 1
ATOM 897 C CA . ASN A 1 110 ? 42.273 1.283 -37.801 1.00 80.06 110 ASN A CA 1
ATOM 898 C C . ASN A 1 110 ? 41.460 2.076 -36.761 1.00 80.06 110 ASN A C 1
ATOM 900 O O . ASN A 1 110 ? 41.383 3.303 -36.853 1.00 80.06 110 ASN A O 1
ATOM 904 N N . VAL A 1 111 ? 40.839 1.409 -35.786 1.00 81.88 111 VAL A N 1
ATOM 905 C CA . VAL A 1 111 ? 40.019 2.066 -34.763 1.00 81.88 111 VAL A CA 1
ATOM 906 C C . VAL A 1 111 ? 40.899 2.431 -33.574 1.00 81.88 111 VAL A C 1
ATOM 908 O O . VAL A 1 111 ? 41.259 1.591 -32.760 1.00 81.88 111 VAL A O 1
ATOM 911 N N . LYS A 1 112 ? 41.274 3.711 -33.496 1.00 78.56 112 LYS A N 1
ATOM 912 C CA . LYS A 1 112 ? 42.058 4.259 -32.374 1.00 78.56 112 LYS A CA 1
ATOM 913 C C . LYS A 1 112 ? 41.183 4.694 -31.199 1.00 78.56 112 LYS A C 1
ATOM 915 O O . LYS A 1 112 ? 41.646 4.705 -30.066 1.00 78.56 112 LYS A O 1
ATOM 920 N N . ASP A 1 113 ? 39.935 5.061 -31.485 1.00 83.12 113 ASP A N 1
ATOM 921 C CA . ASP A 1 113 ? 38.956 5.484 -30.490 1.00 83.12 113 ASP A CA 1
ATOM 922 C C . ASP A 1 113 ? 37.930 4.371 -30.260 1.00 83.12 113 ASP A C 1
ATOM 924 O O . ASP A 1 113 ? 37.042 4.136 -31.082 1.00 83.12 113 ASP A O 1
ATOM 928 N N . TYR A 1 114 ? 38.055 3.687 -29.127 1.00 82.56 114 TYR A N 1
ATOM 929 C CA . TYR A 1 114 ? 37.172 2.591 -28.746 1.00 82.56 114 TYR A CA 1
ATOM 930 C C . TYR A 1 114 ? 35.729 3.060 -28.501 1.00 82.56 114 TYR A C 1
ATOM 932 O O . TYR A 1 114 ? 34.786 2.302 -28.742 1.00 82.56 114 TYR A O 1
ATOM 940 N N . ASP A 1 115 ? 35.519 4.312 -28.085 1.00 83.25 115 ASP A N 1
ATOM 941 C CA . ASP A 1 115 ? 34.177 4.840 -27.829 1.00 83.25 115 ASP A CA 1
ATOM 942 C C . ASP A 1 115 ? 33.384 5.068 -29.120 1.00 83.25 115 ASP A C 1
ATOM 944 O O . ASP A 1 115 ? 32.154 4.989 -29.104 1.00 83.25 115 ASP A O 1
ATOM 948 N N . SER A 1 116 ? 34.066 5.211 -30.261 1.00 85.75 116 SER A N 1
ATOM 949 C CA . SER A 1 116 ? 33.428 5.291 -31.583 1.00 85.75 116 SER A CA 1
ATOM 950 C C . SER A 1 116 ? 32.696 4.005 -32.000 1.00 85.75 116 SER A C 1
ATOM 952 O O . SER A 1 116 ? 31.847 4.033 -32.888 1.00 85.75 116 SER A O 1
ATOM 954 N N . THR A 1 117 ? 32.990 2.879 -31.342 1.00 88.56 117 THR A N 1
ATOM 955 C CA . THR A 1 117 ? 32.377 1.560 -31.602 1.00 88.56 117 THR A CA 1
ATOM 956 C C . THR A 1 117 ? 31.102 1.331 -30.792 1.00 88.56 117 THR A C 1
ATOM 958 O O . THR A 1 117 ? 30.385 0.343 -30.990 1.00 88.56 117 THR A O 1
ATOM 961 N N . LYS A 1 118 ? 30.806 2.248 -29.862 1.00 91.56 118 LYS A N 1
ATOM 962 C CA . LYS A 1 118 ? 29.650 2.195 -28.969 1.00 91.56 118 LYS A CA 1
ATOM 963 C C . LYS A 1 118 ? 28.490 2.978 -29.564 1.00 91.56 118 LYS A C 1
ATOM 965 O O . LYS A 1 118 ? 28.661 4.013 -30.191 1.00 91.56 118 LYS A O 1
ATOM 970 N N . GLY A 1 119 ? 27.282 2.506 -29.311 1.00 92.38 119 GLY A N 1
ATOM 971 C CA . GLY A 1 119 ? 26.033 3.133 -29.700 1.00 92.38 119 GLY A CA 1
ATOM 972 C C . GLY A 1 119 ? 25.024 3.147 -28.568 1.00 92.38 119 GLY A C 1
ATOM 973 O O . GLY A 1 119 ? 25.155 2.447 -27.559 1.00 92.38 119 GLY A O 1
ATOM 974 N N . PHE A 1 120 ? 24.003 3.988 -28.710 1.00 94.44 120 PHE A N 1
ATOM 975 C CA . PHE A 1 120 ? 22.876 3.963 -27.794 1.00 94.44 120 PHE A CA 1
ATOM 976 C C . PHE A 1 120 ? 21.578 4.452 -28.428 1.00 94.44 120 PHE A C 1
ATOM 978 O O . PHE A 1 120 ? 21.571 5.285 -29.330 1.00 94.44 120 PHE A O 1
ATOM 985 N N . VAL A 1 121 ? 20.461 3.997 -27.867 1.00 94.69 121 VAL A N 1
ATOM 986 C CA . VAL A 1 121 ? 19.131 4.571 -28.099 1.00 94.69 121 VAL A CA 1
ATOM 987 C C . VAL A 1 121 ? 18.523 4.920 -26.754 1.00 94.69 121 VAL A C 1
ATOM 989 O O . VAL A 1 121 ? 18.413 4.072 -25.865 1.00 94.69 121 VAL A O 1
ATOM 992 N N . LYS A 1 122 ? 18.137 6.185 -26.598 1.00 94.50 122 LYS A N 1
ATOM 993 C CA . LYS A 1 122 ? 17.426 6.702 -25.437 1.00 94.50 122 LYS A CA 1
ATOM 994 C C . LYS A 1 122 ? 16.000 7.030 -25.842 1.00 94.50 122 LYS A C 1
ATOM 996 O O . LYS A 1 122 ? 15.769 7.860 -26.718 1.00 94.50 122 LYS A O 1
ATOM 1001 N N . TYR A 1 123 ? 15.042 6.415 -25.171 1.00 93.31 123 TYR A N 1
ATOM 1002 C CA . TYR A 1 123 ? 13.629 6.605 -25.465 1.00 93.31 123 TYR A CA 1
ATOM 1003 C C . TYR A 1 123 ? 12.816 6.766 -24.185 1.00 93.31 123 TYR A C 1
ATOM 1005 O O . TYR A 1 123 ? 13.223 6.333 -23.104 1.00 93.31 123 TYR A O 1
ATOM 1013 N N . SER A 1 124 ? 11.674 7.433 -24.299 1.00 92.94 124 SER A N 1
ATOM 1014 C CA . SER A 1 124 ? 10.723 7.631 -23.214 1.00 92.94 124 SER A CA 1
ATOM 1015 C C . SER A 1 124 ? 9.334 7.161 -23.617 1.00 92.94 124 SER A C 1
ATOM 1017 O O . SER A 1 124 ? 8.974 7.191 -24.791 1.00 92.94 124 SER A O 1
ATOM 1019 N N . LEU A 1 125 ? 8.534 6.740 -22.644 1.00 91.69 125 LEU A N 1
ATOM 1020 C CA . LEU A 1 125 ? 7.172 6.249 -22.866 1.00 91.69 125 LEU A CA 1
ATOM 1021 C C . LEU A 1 125 ? 6.268 6.579 -21.678 1.00 91.69 125 LEU A C 1
ATOM 1023 O O . LEU A 1 125 ? 6.748 6.776 -20.561 1.00 91.69 125 LEU A O 1
ATOM 1027 N N . LYS A 1 126 ? 4.958 6.673 -21.921 1.00 91.12 126 LYS A N 1
ATOM 1028 C CA . LYS A 1 126 ? 3.937 6.880 -20.886 1.00 91.12 126 LYS A CA 1
ATOM 1029 C C . LYS A 1 126 ? 3.417 5.543 -20.363 1.00 91.12 126 LYS A C 1
ATOM 1031 O O . LYS A 1 126 ? 3.533 4.501 -21.004 1.00 91.12 126 LYS A O 1
ATOM 1036 N N . PHE A 1 127 ? 2.813 5.591 -19.182 1.00 88.50 127 PHE A N 1
ATOM 1037 C CA . PHE A 1 127 ? 2.036 4.475 -18.651 1.00 88.50 127 PHE A CA 1
ATOM 1038 C C . PHE A 1 127 ? 0.717 4.341 -19.408 1.00 88.50 127 PHE A C 1
ATOM 1040 O O . PHE A 1 127 ? 0.112 5.351 -19.773 1.00 88.50 127 PHE A O 1
ATOM 1047 N N . GLY A 1 128 ? 0.268 3.101 -19.605 1.00 85.56 128 GLY A N 1
ATOM 1048 C CA . GLY A 1 128 ? -1.069 2.821 -20.120 1.00 85.56 128 GLY A CA 1
ATOM 1049 C C . GLY A 1 128 ? -2.162 3.298 -19.160 1.00 85.56 128 GLY A C 1
ATOM 1050 O O . GLY A 1 128 ? -1.900 3.687 -18.019 1.00 85.56 128 GLY A O 1
ATOM 1051 N N . LYS A 1 129 ? -3.423 3.261 -19.604 1.00 78.88 129 LYS A N 1
ATOM 1052 C CA . LYS A 1 129 ? -4.566 3.627 -18.746 1.00 78.88 129 LYS A CA 1
ATOM 1053 C C . LYS A 1 129 ? -4.694 2.685 -17.545 1.00 78.88 129 LYS A C 1
ATOM 1055 O O . LYS A 1 129 ? -4.926 3.145 -16.419 1.00 78.88 129 LYS A O 1
ATOM 1060 N N . ASP A 1 130 ? -4.484 1.392 -17.785 1.00 74.19 130 ASP A N 1
ATOM 1061 C CA . ASP A 1 130 ? -4.527 0.351 -16.768 1.00 74.19 130 ASP A CA 1
ATOM 1062 C C . ASP A 1 130 ? -3.119 -0.158 -16.437 1.00 74.19 130 ASP A C 1
ATOM 1064 O O . ASP A 1 130 ? -2.480 -0.857 -17.219 1.00 74.19 130 ASP A O 1
ATOM 1068 N N . PHE A 1 131 ? -2.612 0.219 -15.263 1.00 79.69 131 PHE A N 1
ATOM 1069 C CA . PHE A 1 131 ? -1.364 -0.322 -14.744 1.00 79.69 131 PHE A CA 1
ATOM 1070 C C . PHE A 1 131 ? -1.433 -0.602 -13.246 1.00 79.69 131 PHE A C 1
ATOM 1072 O O . PHE A 1 131 ? -1.982 0.155 -12.432 1.00 79.69 131 PHE A O 1
ATOM 1079 N N . HIS A 1 132 ? -0.782 -1.700 -12.885 1.00 78.81 132 HIS A N 1
ATOM 1080 C CA . HIS A 1 132 ? -0.779 -2.268 -11.548 1.00 78.81 132 HIS A CA 1
ATOM 1081 C C . HIS A 1 132 ? 0.596 -2.128 -10.895 1.00 78.81 132 HIS A C 1
ATOM 1083 O O . HIS A 1 132 ? 1.605 -1.965 -11.577 1.00 78.81 132 HIS A O 1
ATOM 1089 N N . LYS A 1 133 ? 0.648 -2.212 -9.560 1.00 77.81 133 LYS A N 1
ATOM 1090 C CA . LYS A 1 133 ? 1.892 -2.174 -8.771 1.00 77.81 133 LYS A CA 1
ATOM 1091 C C . LYS A 1 133 ? 2.698 -3.474 -8.886 1.00 77.81 133 LYS A C 1
ATOM 1093 O O . LYS A 1 133 ? 3.031 -4.098 -7.884 1.00 77.81 133 LYS A O 1
ATOM 1098 N N . ILE A 1 134 ? 2.989 -3.903 -10.106 1.00 80.12 134 ILE A N 1
ATOM 1099 C CA . ILE A 1 134 ? 3.745 -5.122 -10.389 1.00 80.12 134 ILE A CA 1
ATOM 1100 C C . ILE A 1 134 ? 5.175 -4.776 -10.787 1.00 80.12 134 ILE A C 1
ATOM 1102 O O . ILE A 1 134 ? 5.437 -3.732 -11.385 1.00 80.12 134 ILE A O 1
ATOM 1106 N N . LYS A 1 135 ? 6.113 -5.655 -10.433 1.00 83.75 135 LYS A N 1
ATOM 1107 C CA . LYS A 1 135 ? 7.491 -5.555 -10.914 1.00 83.75 135 LYS A CA 1
ATOM 1108 C C . LYS A 1 135 ? 7.494 -5.924 -12.392 1.00 83.75 135 LYS A C 1
ATOM 1110 O O . LYS A 1 135 ? 6.972 -6.976 -12.752 1.00 83.75 135 LYS A O 1
ATOM 1115 N N . THR A 1 136 ? 8.093 -5.089 -13.228 1.00 85.62 136 THR A N 1
ATOM 1116 C CA . THR A 1 136 ? 8.260 -5.385 -14.653 1.00 85.62 136 THR A CA 1
ATOM 1117 C C . THR A 1 136 ? 9.728 -5.601 -14.970 1.00 85.62 136 THR A C 1
ATOM 1119 O O . THR A 1 136 ? 10.614 -5.053 -14.308 1.00 85.62 136 THR A O 1
ATOM 1122 N N . LYS A 1 137 ? 9.978 -6.451 -15.962 1.00 88.31 137 LYS A N 1
ATOM 1123 C CA . LYS A 1 137 ? 11.304 -6.723 -16.507 1.00 88.31 137 LYS A CA 1
ATOM 1124 C C . LYS A 1 137 ? 11.267 -6.403 -17.993 1.00 88.31 137 LYS A C 1
ATOM 1126 O O . LYS A 1 137 ? 10.292 -6.733 -18.659 1.00 88.31 137 LYS A O 1
ATOM 1131 N N . SER A 1 138 ? 12.318 -5.765 -18.475 1.00 87.50 138 SER A N 1
ATOM 1132 C CA . SER A 1 138 ? 12.561 -5.523 -19.891 1.00 87.50 138 SER A CA 1
ATOM 1133 C C . SER A 1 138 ? 13.998 -5.923 -20.195 1.00 87.50 138 SER A C 1
ATOM 1135 O O . SER A 1 138 ? 14.884 -5.735 -19.358 1.00 87.50 138 SER A O 1
ATOM 1137 N N . ARG A 1 139 ? 14.213 -6.512 -21.363 1.00 91.69 139 ARG A N 1
ATOM 1138 C CA . ARG A 1 139 ? 15.525 -6.829 -21.925 1.00 91.69 139 ARG A CA 1
ATOM 1139 C C . ARG A 1 139 ? 15.509 -6.449 -23.399 1.00 91.69 139 ARG A C 1
ATOM 1141 O O . ARG A 1 139 ? 14.440 -6.277 -23.986 1.00 91.69 139 ARG A O 1
ATOM 1148 N N . THR A 1 140 ? 16.692 -6.335 -23.974 1.00 93.25 140 THR A N 1
ATOM 1149 C CA . THR A 1 140 ? 16.868 -6.026 -25.390 1.00 93.25 140 THR A CA 1
ATOM 1150 C C . THR A 1 140 ? 17.757 -7.072 -26.042 1.00 93.25 140 THR A C 1
ATOM 1152 O O . THR A 1 140 ? 18.811 -7.398 -25.487 1.00 93.25 140 THR A O 1
ATOM 1155 N N . ALA A 1 141 ? 17.339 -7.565 -27.204 1.00 94.19 141 ALA A N 1
ATOM 1156 C CA . ALA A 1 141 ? 18.180 -8.303 -28.136 1.00 94.19 141 ALA A CA 1
ATOM 1157 C C . ALA A 1 141 ? 18.797 -7.324 -29.145 1.00 94.19 141 ALA A C 1
ATOM 1159 O O . ALA A 1 141 ? 18.087 -6.527 -29.761 1.00 94.19 141 ALA A O 1
ATOM 1160 N N . ILE A 1 142 ? 20.121 -7.355 -29.272 1.00 92.56 142 ILE A N 1
ATOM 1161 C CA . ILE A 1 142 ? 20.896 -6.495 -30.168 1.00 92.56 142 ILE A CA 1
ATOM 1162 C C . ILE A 1 142 ? 21.403 -7.355 -31.319 1.00 92.56 142 ILE A C 1
ATOM 1164 O O . ILE A 1 142 ? 22.157 -8.297 -31.101 1.00 92.56 142 ILE A O 1
ATOM 1168 N N . ILE A 1 143 ? 21.005 -7.019 -32.539 1.00 93.12 143 ILE A N 1
ATOM 1169 C CA . ILE A 1 143 ? 21.356 -7.752 -33.755 1.00 93.12 143 ILE A CA 1
ATOM 1170 C C . ILE A 1 143 ? 22.185 -6.823 -34.639 1.00 93.12 143 ILE A C 1
ATOM 1172 O O . ILE A 1 143 ? 21.703 -5.766 -35.058 1.00 93.12 143 ILE A O 1
ATOM 1176 N N . PHE A 1 144 ? 23.424 -7.217 -34.922 1.00 92.25 144 PHE A N 1
ATOM 1177 C CA . PHE A 1 144 ? 24.316 -6.519 -35.847 1.00 92.25 144 PHE A CA 1
ATOM 1178 C C . PHE A 1 144 ? 24.247 -7.195 -37.218 1.00 92.25 144 PHE A C 1
ATOM 1180 O O . PHE A 1 144 ? 24.590 -8.367 -37.351 1.00 92.25 144 PHE A O 1
ATOM 1187 N N . ASP A 1 145 ? 23.791 -6.463 -38.231 1.00 89.69 145 ASP A N 1
ATOM 1188 C CA . ASP A 1 145 ? 23.577 -6.933 -39.601 1.00 89.69 145 ASP A CA 1
ATOM 1189 C C . ASP A 1 145 ? 22.775 -8.246 -39.689 1.00 89.69 145 ASP A C 1
ATOM 1191 O O . ASP A 1 145 ? 21.544 -8.210 -39.662 1.00 89.69 145 ASP A O 1
ATOM 1195 N N . LYS A 1 146 ? 23.454 -9.392 -39.816 1.00 85.81 146 LYS A N 1
ATOM 1196 C CA . LYS A 1 146 ? 22.852 -10.737 -39.899 1.00 85.81 146 LYS A CA 1
ATOM 1197 C C . LYS A 1 146 ? 23.420 -11.715 -38.862 1.00 85.81 146 LYS A C 1
ATOM 1199 O O . LYS A 1 146 ? 23.266 -12.921 -39.026 1.00 85.81 146 LYS A O 1
ATOM 1204 N N . ASN A 1 147 ? 24.094 -11.201 -37.837 1.00 88.56 147 ASN A N 1
ATOM 1205 C CA . ASN A 1 147 ? 24.687 -12.010 -36.776 1.00 88.56 147 ASN A CA 1
ATOM 1206 C C . ASN A 1 147 ? 23.656 -12.390 -35.710 1.00 88.56 147 ASN A C 1
ATOM 1208 O O . ASN A 1 147 ? 22.583 -11.786 -35.616 1.00 88.56 147 ASN A O 1
ATOM 1212 N N . ASP A 1 148 ? 24.020 -13.362 -34.878 1.00 86.94 148 ASP A N 1
ATOM 1213 C CA . ASP A 1 148 ? 23.190 -13.803 -33.763 1.00 86.94 148 ASP A CA 1
ATOM 1214 C C . ASP A 1 148 ? 22.926 -12.673 -32.749 1.00 86.94 148 ASP A C 1
ATOM 1216 O O . ASP A 1 148 ? 23.779 -11.803 -32.526 1.00 86.94 148 ASP A O 1
ATOM 1220 N N . PRO A 1 149 ? 21.736 -12.661 -32.119 1.00 91.00 149 PRO A N 1
ATOM 1221 C CA . PRO A 1 149 ? 21.355 -11.621 -31.178 1.00 91.00 149 PRO A CA 1
ATOM 1222 C C . PRO A 1 149 ? 22.183 -11.681 -29.890 1.00 91.00 149 PRO A C 1
ATOM 1224 O O . PRO A 1 149 ? 22.202 -12.687 -29.181 1.00 91.00 149 PRO A O 1
ATOM 1227 N N . ILE A 1 150 ? 22.763 -10.545 -29.510 1.00 88.38 150 ILE A N 1
ATOM 1228 C CA . ILE A 1 150 ? 23.384 -10.343 -28.200 1.00 88.38 150 ILE A CA 1
ATOM 1229 C C . ILE A 1 150 ? 22.302 -9.890 -27.216 1.00 88.38 150 ILE A C 1
ATOM 1231 O O . ILE A 1 150 ? 21.656 -8.855 -27.405 1.00 88.38 150 ILE A O 1
ATOM 1235 N N . ILE A 1 151 ? 22.086 -10.669 -26.156 1.00 89.94 151 ILE A N 1
ATOM 1236 C CA . ILE A 1 151 ? 21.045 -10.403 -25.159 1.00 89.94 151 ILE A CA 1
ATOM 1237 C C . ILE A 1 151 ? 21.613 -9.567 -24.014 1.00 89.94 151 ILE A C 1
ATOM 1239 O O . ILE A 1 151 ? 22.561 -9.963 -23.346 1.00 89.94 151 ILE A O 1
ATOM 1243 N N . THR A 1 152 ? 20.986 -8.423 -23.760 1.00 88.06 152 THR A N 1
ATOM 1244 C CA . THR A 1 152 ? 21.356 -7.522 -22.656 1.00 88.06 152 THR A CA 1
ATOM 1245 C C . THR A 1 152 ? 20.826 -7.998 -21.298 1.00 88.06 152 THR A C 1
ATOM 1247 O O . THR A 1 152 ? 19.964 -8.876 -21.193 1.00 88.06 152 THR A O 1
ATOM 1250 N N . ASN A 1 153 ? 21.288 -7.353 -20.225 1.00 87.12 153 ASN A N 1
ATOM 1251 C CA . ASN A 1 153 ? 20.750 -7.531 -18.877 1.00 87.12 153 ASN A CA 1
ATOM 1252 C C . ASN A 1 153 ? 19.247 -7.193 -18.772 1.00 87.12 153 ASN A C 1
ATOM 1254 O O . ASN A 1 153 ? 18.703 -6.366 -19.504 1.00 87.12 153 ASN A O 1
ATOM 1258 N N . TYR A 1 154 ? 18.596 -7.726 -17.736 1.00 86.88 154 TYR A N 1
ATOM 1259 C CA . TYR A 1 154 ? 17.258 -7.273 -17.361 1.00 86.88 154 TYR A CA 1
ATOM 1260 C C . TYR A 1 154 ? 17.305 -5.892 -16.700 1.00 86.88 154 TYR A C 1
ATOM 1262 O O . TYR A 1 154 ? 17.975 -5.690 -15.684 1.00 86.88 154 TYR A O 1
ATOM 1270 N N . SER A 1 155 ? 16.516 -4.959 -17.223 1.00 84.81 155 SER A N 1
ATOM 1271 C CA . SER A 1 155 ? 16.141 -3.733 -16.529 1.00 84.81 155 SER A CA 1
ATOM 1272 C C . SER A 1 155 ? 14.827 -3.963 -15.788 1.00 84.81 155 SER A C 1
ATOM 1274 O O . SER A 1 155 ? 13.802 -4.285 -16.394 1.00 84.81 155 SER A O 1
ATOM 1276 N N . THR A 1 156 ? 14.859 -3.853 -14.457 1.00 85.50 156 THR A N 1
ATOM 1277 C CA . THR A 1 156 ? 13.669 -4.033 -13.617 1.00 85.50 156 THR A CA 1
ATOM 1278 C C . THR A 1 156 ? 13.112 -2.699 -13.153 1.00 85.50 156 THR A C 1
ATOM 1280 O O . THR A 1 156 ? 13.822 -1.934 -12.500 1.00 85.50 156 THR A O 1
ATOM 1283 N N . THR A 1 157 ? 11.821 -2.483 -13.373 1.00 83.19 157 THR A N 1
ATOM 1284 C CA . THR A 1 157 ? 11.080 -1.345 -12.825 1.00 83.19 157 THR A CA 1
ATOM 1285 C C . THR A 1 157 ? 10.216 -1.810 -11.657 1.00 83.19 157 THR A C 1
ATOM 1287 O O . THR A 1 157 ? 9.523 -2.830 -11.738 1.00 83.19 157 THR A O 1
ATOM 1290 N N . ARG A 1 158 ? 10.280 -1.082 -10.536 1.00 81.88 158 ARG A N 1
ATOM 1291 C CA . ARG A 1 158 ? 9.529 -1.383 -9.311 1.00 81.88 158 ARG A CA 1
ATOM 1292 C C . ARG A 1 158 ? 8.809 -0.134 -8.812 1.00 81.88 158 ARG A C 1
ATOM 1294 O O . ARG A 1 158 ? 9.334 0.976 -8.871 1.00 81.88 158 ARG A O 1
ATOM 1301 N N . PHE A 1 159 ? 7.609 -0.321 -8.271 1.00 81.25 159 PHE A N 1
ATOM 1302 C CA . PHE A 1 159 ? 6.913 0.747 -7.563 1.00 81.25 159 PHE A CA 1
ATOM 1303 C C . PHE A 1 159 ? 7.362 0.802 -6.113 1.00 81.25 159 PHE A C 1
ATOM 1305 O O . PHE A 1 159 ? 7.404 -0.225 -5.437 1.00 81.25 159 PHE A O 1
ATOM 1312 N N . LEU A 1 160 ? 7.642 2.008 -5.632 1.00 72.44 160 LEU A N 1
ATOM 1313 C CA . LEU A 1 160 ? 7.774 2.249 -4.207 1.00 72.44 160 LEU A CA 1
ATOM 1314 C C . LEU A 1 160 ? 6.386 2.130 -3.556 1.00 72.44 160 LEU A C 1
ATOM 1316 O O . LEU A 1 160 ? 5.403 2.665 -4.097 1.00 72.44 160 LEU A O 1
ATOM 1320 N N . PRO A 1 161 ? 6.275 1.428 -2.415 1.00 65.81 161 PRO A N 1
ATOM 1321 C CA . PRO A 1 161 ? 5.047 1.410 -1.644 1.00 65.81 161 PRO A CA 1
ATOM 1322 C C . PRO A 1 161 ? 4.820 2.818 -1.081 1.00 65.81 161 PRO A C 1
ATOM 1324 O O . PRO A 1 161 ? 5.469 3.239 -0.135 1.00 65.81 161 PRO A O 1
ATOM 1327 N N . GLY A 1 162 ? 3.927 3.584 -1.708 1.00 76.38 162 GLY A N 1
ATOM 1328 C CA . GLY A 1 162 ? 3.372 4.778 -1.071 1.00 76.38 162 GLY A CA 1
ATOM 1329 C C . GLY A 1 162 ? 2.528 4.379 0.139 1.00 76.38 162 GLY A C 1
ATOM 1330 O O . GLY A 1 162 ? 2.012 3.263 0.169 1.00 76.38 162 GLY A O 1
ATOM 1331 N N . VAL A 1 163 ? 2.361 5.291 1.089 1.00 84.44 163 VAL A N 1
ATOM 1332 C CA . VAL A 1 163 ? 1.490 5.118 2.258 1.00 84.44 163 VAL A CA 1
ATOM 1333 C C . VAL A 1 163 ? 0.132 5.763 1.971 1.00 84.44 163 VAL A C 1
ATOM 1335 O O . VAL A 1 163 ? 0.071 6.837 1.373 1.00 84.44 163 VAL A O 1
ATOM 1338 N N . SER A 1 164 ? -0.945 5.090 2.360 1.00 88.69 164 SER A N 1
ATOM 1339 C CA . SER A 1 164 ? -2.308 5.610 2.437 1.00 88.69 164 SER A CA 1
ATOM 1340 C C . SER A 1 164 ? -2.725 5.628 3.897 1.00 88.69 164 SER A C 1
ATOM 1342 O O . SER A 1 164 ? -2.571 4.633 4.613 1.00 88.69 164 SER A O 1
ATOM 1344 N N . VAL A 1 165 ? -3.222 6.783 4.318 1.00 92.31 165 VAL A N 1
ATOM 1345 C CA . VAL A 1 165 ? -3.869 6.966 5.612 1.00 92.31 165 VAL A CA 1
ATOM 1346 C C . VAL A 1 165 ? -5.371 6.866 5.375 1.00 92.31 165 VAL A C 1
ATOM 1348 O O . VAL A 1 165 ? -5.861 7.250 4.313 1.00 92.31 165 VAL A O 1
ATOM 1351 N N . GLY A 1 166 ? -6.107 6.338 6.340 1.00 93.94 166 GLY A N 1
ATOM 1352 C CA . GLY A 1 166 ? -7.562 6.327 6.306 1.00 93.94 166 GLY A CA 1
ATOM 1353 C C . GLY A 1 166 ? -8.167 6.633 7.663 1.00 93.94 166 GLY A C 1
ATOM 1354 O O . GLY A 1 166 ? -7.504 6.465 8.682 1.00 93.94 166 GLY A O 1
ATOM 1355 N N . VAL A 1 167 ? -9.427 7.051 7.661 1.00 96.88 167 VAL A N 1
ATOM 1356 C CA . VAL A 1 167 ? -10.229 7.275 8.871 1.00 96.88 167 VAL A CA 1
ATOM 1357 C C . VAL A 1 167 ? -11.266 6.170 8.970 1.00 96.88 167 VAL A C 1
ATOM 1359 O O . VAL A 1 167 ? -11.896 5.822 7.969 1.00 96.88 167 VAL A O 1
ATOM 1362 N N . LYS A 1 168 ? -11.431 5.613 10.167 1.00 96.81 168 LYS A N 1
ATOM 1363 C CA . LYS A 1 168 ? -12.361 4.525 10.457 1.00 96.81 168 LYS A CA 1
ATOM 1364 C C . LYS A 1 168 ? -13.240 4.904 11.640 1.00 96.81 168 LYS A C 1
ATOM 1366 O O . LYS A 1 168 ? -12.749 5.453 12.619 1.00 96.81 168 LYS A O 1
ATOM 1371 N N . THR A 1 169 ? -14.524 4.596 11.560 1.00 97.44 169 THR A N 1
ATOM 1372 C CA . THR A 1 169 ? -15.464 4.780 12.668 1.00 97.44 169 THR A CA 1
ATOM 1373 C C . THR A 1 169 ? -16.550 3.721 12.609 1.00 97.44 169 THR A C 1
ATOM 1375 O O . THR A 1 169 ? -16.803 3.155 11.541 1.00 97.44 169 THR A O 1
ATOM 1378 N N . GLY A 1 170 ? -17.173 3.420 13.740 1.00 96.56 170 GLY A N 1
ATOM 1379 C CA . GLY A 1 170 ? -18.212 2.410 13.781 1.00 96.56 170 GLY A CA 1
ATOM 1380 C C . GLY A 1 170 ? -18.724 2.108 15.177 1.00 96.56 170 GLY A C 1
ATOM 1381 O O . GLY A 1 170 ? -18.520 2.877 16.118 1.00 96.56 170 GLY A O 1
ATOM 1382 N N . TYR A 1 171 ? -19.384 0.960 15.266 1.00 95.50 171 TYR A N 1
ATOM 1383 C CA . TYR A 1 171 ? -20.043 0.449 16.456 1.00 95.50 171 TYR A CA 1
ATOM 1384 C C . TYR A 1 171 ? -19.555 -0.968 16.768 1.00 95.50 171 TYR A C 1
ATOM 1386 O O . TYR A 1 171 ? -19.429 -1.789 15.854 1.00 95.50 171 TYR A O 1
ATOM 1394 N N . ASN A 1 172 ? -19.308 -1.256 18.044 1.00 93.31 172 ASN A N 1
ATOM 1395 C CA . ASN A 1 172 ? -19.010 -2.595 18.541 1.00 93.31 172 ASN A CA 1
ATOM 1396 C C . ASN A 1 172 ? -20.250 -3.148 19.260 1.00 93.31 172 ASN A C 1
ATOM 1398 O O . ASN A 1 172 ? -20.768 -2.534 20.190 1.00 93.31 172 ASN A O 1
ATOM 1402 N N . ALA A 1 173 ? -20.715 -4.314 18.827 1.00 91.31 173 ALA A N 1
ATOM 1403 C CA . ALA A 1 173 ? -21.826 -5.046 19.412 1.00 91.31 173 ALA A CA 1
ATOM 1404 C C . ALA A 1 173 ? -21.293 -6.240 20.214 1.00 91.31 173 ALA A C 1
ATOM 1406 O O . ALA A 1 173 ? -20.671 -7.144 19.646 1.00 91.31 173 ALA A O 1
ATOM 1407 N N . PHE A 1 174 ? -21.554 -6.237 21.520 1.00 87.94 174 PHE A N 1
ATOM 1408 C CA . PHE A 1 174 ? -21.201 -7.310 22.449 1.00 87.94 174 PHE A CA 1
ATOM 1409 C C . PHE A 1 174 ? -22.457 -8.136 22.748 1.00 87.94 174 PHE A C 1
ATOM 1411 O O . PHE A 1 174 ? -23.451 -7.579 23.208 1.00 87.94 174 PHE A O 1
ATOM 1418 N N . SER A 1 175 ? -22.433 -9.443 22.472 1.00 80.12 175 SER A N 1
ATOM 1419 C CA . SER A 1 175 ? -23.572 -10.339 22.741 1.00 80.12 175 SER A CA 1
ATOM 1420 C C . SER A 1 175 ? -23.765 -10.624 24.227 1.00 80.12 175 SER A C 1
ATOM 1422 O O . SER A 1 175 ? -24.889 -10.835 24.670 1.00 80.12 175 SER A O 1
ATOM 1424 N N . ASP A 1 176 ? -22.669 -10.606 24.982 1.00 79.75 176 ASP A N 1
ATOM 1425 C CA . ASP A 1 176 ? -22.622 -11.136 26.346 1.00 79.75 176 ASP A CA 1
ATOM 1426 C C . ASP A 1 176 ? -22.858 -10.040 27.406 1.00 79.75 176 ASP A C 1
ATOM 1428 O O . ASP A 1 176 ? -22.909 -10.328 28.598 1.00 79.75 176 ASP A O 1
ATOM 1432 N N . LEU A 1 177 ? -23.010 -8.773 26.988 1.00 80.25 177 LEU A N 1
ATOM 1433 C CA . LEU A 1 177 ? -23.130 -7.611 27.875 1.00 80.25 177 LEU A CA 1
ATOM 1434 C C . LEU A 1 177 ? -24.503 -6.941 27.760 1.00 80.25 177 LEU A C 1
ATOM 1436 O O . LEU A 1 177 ? -24.932 -6.539 26.672 1.00 80.25 177 LEU A O 1
ATOM 1440 N N . LYS A 1 178 ? -25.162 -6.745 28.907 1.00 78.69 178 LYS A N 1
ATOM 1441 C CA . LYS A 1 178 ? -26.461 -6.071 29.009 1.00 78.69 178 LYS A CA 1
ATOM 1442 C C . LYS A 1 178 ? -26.309 -4.562 28.784 1.00 78.69 178 LYS A C 1
ATOM 1444 O O . LYS A 1 178 ? -25.397 -3.927 29.309 1.00 78.69 178 LYS A O 1
ATOM 1449 N N . ASN A 1 179 ? -27.217 -3.995 27.984 1.00 82.00 179 ASN A N 1
ATOM 1450 C CA . ASN A 1 179 ? -27.263 -2.564 27.650 1.00 82.00 179 ASN A CA 1
ATOM 1451 C C . ASN A 1 179 ? -25.909 -1.990 27.169 1.00 82.00 179 ASN A C 1
ATOM 1453 O O . ASN A 1 179 ? -25.534 -0.862 27.499 1.00 82.00 179 ASN A O 1
ATOM 1457 N N . SER A 1 180 ? -25.144 -2.784 26.408 1.00 86.31 180 SER A N 1
ATOM 1458 C CA . SER A 1 180 ? -23.823 -2.377 25.936 1.00 86.31 180 SER A CA 1
ATOM 1459 C C . SER A 1 180 ? -23.924 -1.405 24.761 1.00 86.31 180 SER A C 1
ATOM 1461 O O . SER A 1 180 ? -24.608 -1.643 23.767 1.00 86.31 180 SER A O 1
ATOM 1463 N N . THR A 1 181 ? -23.225 -0.280 24.880 1.00 89.94 181 THR A N 1
ATOM 1464 C CA . THR A 1 181 ? -23.085 0.731 23.830 1.00 89.94 181 THR A CA 1
ATOM 1465 C C . THR A 1 181 ? -21.610 1.020 23.632 1.00 89.94 181 THR A C 1
ATOM 1467 O O . THR A 1 181 ? -20.928 1.456 24.559 1.00 89.94 181 THR A O 1
ATOM 1470 N N . SER A 1 182 ? -21.089 0.755 22.433 1.00 93.00 182 SER A N 1
ATOM 1471 C CA . SER A 1 182 ? -19.671 0.958 22.145 1.00 93.00 182 SER A CA 1
ATOM 1472 C C . SER A 1 182 ? -19.459 1.550 20.763 1.00 93.00 182 SER A C 1
ATOM 1474 O O . SER A 1 182 ? -19.790 0.938 19.751 1.00 93.00 182 SER A O 1
ATOM 1476 N N . TYR A 1 183 ? -18.881 2.746 20.722 1.00 95.81 183 TYR A N 1
ATOM 1477 C CA . TYR A 1 183 ? -18.552 3.452 19.486 1.00 95.81 183 TYR A CA 1
ATOM 1478 C C . TYR A 1 183 ? -17.054 3.672 19.410 1.00 95.81 183 TYR A C 1
ATOM 1480 O O . TYR A 1 183 ? -16.401 3.849 20.437 1.00 95.81 183 TYR A O 1
ATOM 1488 N N . PHE A 1 184 ? -16.512 3.720 18.199 1.00 96.50 184 PHE A N 1
ATOM 1489 C CA . PHE A 1 184 ? -15.090 3.970 18.023 1.00 96.50 184 PHE A CA 1
ATOM 1490 C C . PHE A 1 184 ? -14.789 4.903 16.856 1.00 96.50 184 PHE A C 1
ATOM 1492 O O . PHE A 1 184 ? -15.537 5.011 15.876 1.00 96.50 184 PHE A O 1
ATOM 1499 N N . ILE A 1 185 ? -13.639 5.557 16.958 1.00 97.38 185 ILE A N 1
ATOM 1500 C CA . ILE A 1 185 ? -13.037 6.368 15.906 1.00 97.38 185 ILE A CA 1
ATOM 1501 C C . ILE A 1 185 ? -11.543 6.086 15.855 1.00 97.38 185 ILE A C 1
ATOM 1503 O O . ILE A 1 185 ? -10.897 5.881 16.878 1.00 97.38 185 ILE A O 1
ATOM 1507 N N . GLY A 1 186 ? -10.968 6.060 14.663 1.00 96.38 186 GLY A N 1
ATOM 1508 C CA . GLY A 1 186 ? -9.569 5.724 14.523 1.00 96.38 186 GLY A CA 1
ATOM 1509 C C . GLY A 1 186 ? -8.969 6.056 13.176 1.00 96.38 186 GLY A C 1
ATOM 1510 O O . GLY A 1 186 ? -9.646 6.456 12.224 1.00 96.38 186 GLY A O 1
ATOM 1511 N N . ALA A 1 187 ? -7.663 5.852 13.115 1.00 97.12 187 ALA A N 1
ATOM 1512 C CA . ALA A 1 187 ? -6.870 6.000 11.913 1.00 97.12 187 ALA A CA 1
ATOM 1513 C C . ALA A 1 187 ? -6.354 4.636 11.453 1.00 97.12 187 ALA A C 1
ATOM 1515 O O . ALA A 1 187 ? -6.106 3.729 12.245 1.00 97.12 187 ALA A O 1
ATOM 1516 N N . THR A 1 188 ? -6.173 4.499 10.147 1.00 95.75 188 THR A N 1
ATOM 1517 C CA . THR A 1 188 ? -5.595 3.311 9.520 1.00 95.75 188 THR A CA 1
ATOM 1518 C C . THR A 1 188 ? -4.419 3.722 8.655 1.00 95.75 188 THR A C 1
ATOM 1520 O O . THR A 1 188 ? -4.435 4.788 8.037 1.00 95.75 188 THR A O 1
ATOM 1523 N N . ILE A 1 189 ? -3.406 2.869 8.586 1.00 94.94 189 ILE A N 1
ATOM 1524 C CA . ILE A 1 189 ? -2.253 3.038 7.711 1.00 94.94 189 ILE A CA 1
ATOM 1525 C C . ILE A 1 189 ? -2.072 1.770 6.882 1.00 94.94 189 ILE A C 1
ATOM 1527 O O . ILE A 1 189 ? -2.053 0.652 7.397 1.00 94.94 189 ILE A O 1
ATOM 1531 N N . SER A 1 190 ? -1.987 1.927 5.564 1.00 92.19 190 SER A N 1
ATOM 1532 C CA . SER A 1 190 ? -1.807 0.813 4.629 1.00 92.19 190 SER A CA 1
ATOM 1533 C C . SER A 1 190 ? -1.065 1.268 3.371 1.00 92.19 190 SER A C 1
ATOM 1535 O O . SER A 1 190 ? -0.942 2.468 3.129 1.00 92.19 190 SER A O 1
ATOM 1537 N N . PRO A 1 191 ? -0.541 0.360 2.533 1.00 89.00 191 PRO A N 1
ATOM 1538 C CA . PRO A 1 191 ? 0.022 0.749 1.250 1.00 89.00 191 PRO A CA 1
ATOM 1539 C C . PRO A 1 191 ? -1.013 1.457 0.357 1.00 89.00 191 PRO A C 1
ATOM 1541 O O . PRO A 1 191 ? -2.163 1.047 0.236 1.00 89.00 191 PRO A O 1
ATOM 1544 N N . TYR A 1 192 ? -0.597 2.520 -0.327 1.00 85.56 192 TYR A N 1
ATOM 1545 C CA . TYR A 1 192 ? -1.446 3.281 -1.244 1.00 85.56 192 TYR A CA 1
ATOM 1546 C C . TYR A 1 192 ? -1.966 2.398 -2.377 1.00 85.56 192 TYR A C 1
ATOM 1548 O O . TYR A 1 192 ? -1.172 1.702 -3.003 1.00 85.56 192 TYR A O 1
ATOM 1556 N N . LYS A 1 193 ? -3.263 2.436 -2.697 1.00 82.06 193 LYS A N 1
ATOM 1557 C CA . LYS A 1 193 ? -3.867 1.646 -3.789 1.00 82.06 193 LYS A CA 1
ATOM 1558 C C . LYS A 1 193 ? -3.388 0.181 -3.821 1.00 82.06 193 LYS A C 1
ATOM 1560 O O . LYS A 1 193 ? -2.880 -0.292 -4.845 1.00 82.06 193 LYS A O 1
ATOM 1565 N N . SER A 1 194 ? -3.490 -0.504 -2.686 1.00 81.69 194 SER A N 1
ATOM 1566 C CA . SER A 1 194 ? -3.088 -1.905 -2.534 1.00 81.69 194 SER A CA 1
ATOM 1567 C C . SER A 1 194 ? -3.729 -2.826 -3.575 1.00 81.69 194 SER A C 1
ATOM 1569 O O . SER A 1 194 ? -4.913 -2.701 -3.899 1.00 81.69 194 SER A O 1
ATOM 1571 N N . TYR A 1 195 ? -2.943 -3.770 -4.095 1.00 80.56 195 TYR A N 1
ATOM 1572 C CA . TYR A 1 195 ? -3.385 -4.772 -5.064 1.00 80.56 195 TYR A CA 1
ATOM 1573 C C . TYR A 1 195 ? -3.229 -6.169 -4.468 1.00 80.56 195 TYR A C 1
ATOM 1575 O O . TYR A 1 195 ? -2.119 -6.536 -4.088 1.00 80.56 195 TYR A O 1
ATOM 1583 N N . LYS A 1 196 ? -4.320 -6.947 -4.429 1.00 86.69 196 LYS A N 1
ATOM 1584 C CA . LYS A 1 196 ? -4.377 -8.267 -3.785 1.00 86.69 196 LYS A CA 1
ATOM 1585 C C . LYS A 1 196 ? -3.977 -8.181 -2.307 1.00 86.69 196 LYS A C 1
ATOM 1587 O O . LYS A 1 196 ? -4.725 -7.587 -1.539 1.00 86.69 196 LYS A O 1
ATOM 1592 N N . TRP A 1 197 ? -2.825 -8.733 -1.929 1.00 90.00 197 TRP A N 1
ATOM 1593 C CA . TRP A 1 197 ? -2.343 -8.803 -0.549 1.00 90.00 197 TRP A CA 1
ATOM 1594 C C . TRP A 1 197 ? -1.689 -7.502 -0.084 1.00 90.00 197 TRP A C 1
ATOM 1596 O O . TRP A 1 197 ? -0.864 -6.924 -0.797 1.00 90.00 197 TRP A O 1
ATOM 1606 N N . TYR A 1 198 ? -2.012 -7.070 1.132 1.00 91.31 198 TYR A N 1
ATOM 1607 C CA . TYR A 1 198 ? -1.341 -5.955 1.792 1.00 91.31 198 TYR A CA 1
ATOM 1608 C C . TYR A 1 198 ? -1.514 -5.993 3.312 1.00 91.31 198 TYR A C 1
ATOM 1610 O O . TYR A 1 198 ? -2.472 -6.558 3.830 1.00 91.31 198 TYR A O 1
ATOM 1618 N N . TRP A 1 199 ? -0.591 -5.340 4.011 1.00 94.06 199 TRP A N 1
ATOM 1619 C CA . TRP A 1 199 ? -0.663 -5.139 5.454 1.00 94.06 199 TRP A CA 1
ATOM 1620 C C . TRP A 1 199 ? -1.376 -3.831 5.790 1.00 94.06 199 TRP A C 1
ATOM 1622 O O . TRP A 1 199 ? -1.233 -2.836 5.073 1.00 94.06 199 TRP A O 1
ATOM 1632 N N . GLN A 1 200 ? -2.128 -3.828 6.882 1.00 95.31 200 GLN A N 1
ATOM 1633 C CA . GLN A 1 200 ? -2.780 -2.648 7.432 1.00 95.31 200 GLN A CA 1
ATOM 1634 C C . GLN A 1 200 ? -2.581 -2.630 8.945 1.00 95.31 200 GLN A C 1
ATOM 1636 O O . GLN A 1 200 ? -2.773 -3.650 9.597 1.00 95.31 200 GLN A O 1
ATOM 1641 N N . ALA A 1 201 ? -2.211 -1.477 9.488 1.00 96.94 201 ALA A N 1
ATOM 1642 C CA . ALA A 1 201 ? -2.226 -1.234 10.924 1.00 96.94 201 ALA A CA 1
ATOM 1643 C C . ALA A 1 201 ? -3.287 -0.177 11.239 1.00 96.94 201 ALA A C 1
ATOM 1645 O O . ALA A 1 201 ? -3.567 0.702 10.416 1.00 96.94 201 ALA A O 1
ATOM 1646 N N . GLU A 1 202 ? -3.905 -0.285 12.406 1.00 97.19 202 GLU A N 1
ATOM 1647 C CA . GLU A 1 202 ? -4.972 0.603 12.852 1.00 97.19 202 GLU A CA 1
ATOM 1648 C C . GLU A 1 202 ? -4.698 1.085 14.276 1.00 97.19 202 GLU A C 1
ATOM 1650 O O . GLU A 1 202 ? -4.061 0.393 15.067 1.00 97.19 202 GLU A O 1
ATOM 1655 N N . LEU A 1 203 ? -5.204 2.274 14.581 1.00 97.12 203 LEU A N 1
ATOM 1656 C CA . LEU A 1 203 ? -5.282 2.826 15.925 1.00 97.12 203 LEU A CA 1
ATOM 1657 C C . LEU A 1 203 ? -6.715 3.292 16.144 1.00 97.12 203 LEU A C 1
ATOM 1659 O O . LEU A 1 203 ? -7.141 4.250 15.493 1.00 97.12 203 LEU A O 1
ATOM 1663 N N . LEU A 1 204 ? -7.454 2.613 17.018 1.00 96.56 204 LEU A N 1
ATOM 1664 C CA . LEU A 1 204 ? -8.850 2.928 17.317 1.00 96.56 204 LEU A CA 1
ATOM 1665 C C . LEU A 1 204 ? -8.976 3.397 18.766 1.00 96.56 204 LEU A C 1
ATOM 1667 O O . LEU A 1 204 ? -8.343 2.854 19.664 1.00 96.56 204 LEU A O 1
ATOM 1671 N N . ASN A 1 205 ? -9.791 4.424 18.967 1.00 96.31 205 ASN A N 1
ATOM 1672 C CA . ASN A 1 205 ? -10.251 4.901 20.261 1.00 96.31 205 ASN A CA 1
ATOM 1673 C C . ASN A 1 205 ? -11.710 4.488 20.404 1.00 96.31 205 ASN A C 1
ATOM 1675 O O . ASN A 1 205 ? -12.552 4.969 19.640 1.00 96.31 205 ASN A O 1
ATOM 1679 N N . SER A 1 206 ? -11.985 3.617 21.364 1.00 94.00 206 SER A N 1
ATOM 1680 C CA . SER A 1 206 ? -13.309 3.067 21.627 1.00 94.00 206 SER A CA 1
ATOM 1681 C C . SER A 1 206 ? -13.846 3.613 22.944 1.00 94.00 206 SER A C 1
ATOM 1683 O O . SER A 1 206 ? -13.145 3.653 23.952 1.00 94.00 206 SER A O 1
ATOM 1685 N N . PHE A 1 207 ? -15.106 4.032 22.930 1.00 93.75 207 PHE A N 1
ATOM 1686 C CA . PHE A 1 207 ? -15.852 4.496 24.093 1.00 93.75 207 PHE A CA 1
ATOM 1687 C C . PHE A 1 207 ? -16.946 3.477 24.355 1.00 93.75 207 PHE A C 1
ATOM 1689 O O . PHE A 1 207 ? -17.847 3.317 23.530 1.00 93.75 207 PHE A O 1
ATOM 1696 N N . HIS A 1 208 ? -16.843 2.762 25.467 1.00 91.88 208 HIS A N 1
ATOM 1697 C CA . HIS A 1 208 ? -17.712 1.645 25.800 1.00 91.88 208 HIS A CA 1
ATOM 1698 C C . HIS A 1 208 ? -18.443 1.913 27.115 1.00 91.88 208 HIS A C 1
ATOM 1700 O O . HIS A 1 208 ? -17.840 2.341 28.096 1.00 91.88 208 HIS A O 1
ATOM 1706 N N . ARG A 1 209 ? -19.750 1.658 27.142 1.00 91.12 209 ARG A N 1
ATOM 1707 C CA . ARG A 1 209 ? -20.575 1.685 28.347 1.00 91.12 209 ARG A CA 1
ATOM 1708 C C . ARG A 1 209 ? -21.436 0.432 28.416 1.00 91.12 209 ARG A C 1
ATOM 1710 O O . ARG A 1 209 ? -22.044 0.087 27.405 1.00 91.12 209 ARG A O 1
ATOM 1717 N N . TYR A 1 210 ? -21.513 -0.200 29.581 1.00 89.88 210 TYR A N 1
ATOM 1718 C CA . TYR A 1 210 ? -22.379 -1.356 29.826 1.00 89.88 210 TYR A CA 1
ATOM 1719 C C . TYR A 1 210 ? -22.812 -1.422 31.297 1.00 89.88 210 TYR A C 1
ATOM 1721 O O . TYR A 1 210 ? -22.227 -0.754 32.152 1.00 89.88 210 TYR A O 1
ATOM 1729 N N . GLU A 1 211 ? -23.833 -2.227 31.576 1.00 87.81 211 GLU A N 1
ATOM 1730 C CA . GLU A 1 211 ? -24.344 -2.495 32.925 1.00 87.81 211 GLU A CA 1
ATOM 1731 C C . GLU A 1 211 ? -24.075 -3.960 33.293 1.00 87.81 211 GLU A C 1
ATOM 1733 O O . GLU A 1 211 ? -24.191 -4.846 32.438 1.00 87.81 211 GLU A O 1
ATOM 1738 N N . SER A 1 212 ? -23.700 -4.227 34.548 1.00 83.62 212 SER A N 1
ATOM 1739 C CA . SER A 1 212 ? -23.620 -5.604 35.045 1.00 83.62 212 SER A CA 1
ATOM 1740 C C . SER A 1 212 ? -25.009 -6.179 35.294 1.00 83.62 212 SER A C 1
ATOM 1742 O O . SER A 1 212 ? -26.016 -5.470 35.326 1.00 83.62 212 SER A O 1
ATOM 1744 N N . GLU A 1 213 ? -25.062 -7.486 35.532 1.00 82.56 213 GLU A N 1
ATOM 1745 C CA . GLU A 1 213 ? -26.241 -8.088 36.138 1.00 82.56 213 GLU A CA 1
ATOM 1746 C C . GLU A 1 213 ? -26.502 -7.456 37.515 1.00 82.56 213 GLU A C 1
ATOM 1748 O O . GLU A 1 213 ? -25.564 -7.155 38.260 1.00 82.56 213 GLU A O 1
ATOM 1753 N N . SER A 1 214 ? -27.775 -7.185 37.804 1.00 83.94 214 SER A N 1
ATOM 1754 C CA . SER A 1 214 ? -28.228 -6.626 39.075 1.00 83.94 214 SER A CA 1
ATOM 1755 C C . SER A 1 214 ? -28.250 -7.734 40.120 1.00 83.94 214 SER A C 1
ATOM 1757 O O . SER A 1 214 ? -28.940 -8.737 39.917 1.00 83.94 214 SER A O 1
ATOM 1759 N N . SER A 1 215 ? -27.541 -7.566 41.232 1.00 84.75 215 SER A N 1
ATOM 1760 C CA . SER A 1 215 ? -27.601 -8.519 42.341 1.00 84.75 215 SER A CA 1
ATOM 1761 C C . SER A 1 215 ? -28.619 -8.052 43.371 1.00 84.75 215 SER A C 1
ATOM 1763 O O . SER A 1 215 ? -28.539 -6.922 43.849 1.00 84.75 215 SER A O 1
ATOM 1765 N N . VAL A 1 216 ? -29.552 -8.933 43.727 1.00 85.00 216 VAL A N 1
ATOM 1766 C CA . VAL A 1 216 ? -30.517 -8.704 44.805 1.00 85.00 216 VAL A CA 1
ATOM 1767 C C . VAL A 1 216 ? -30.186 -9.666 45.934 1.00 85.00 216 VAL A C 1
ATOM 1769 O O . VAL A 1 216 ? -30.167 -10.878 45.727 1.00 85.00 216 VAL A O 1
ATOM 1772 N N . THR A 1 217 ? -29.906 -9.123 47.113 1.00 85.50 217 THR A N 1
ATOM 1773 C CA . THR A 1 217 ? -29.712 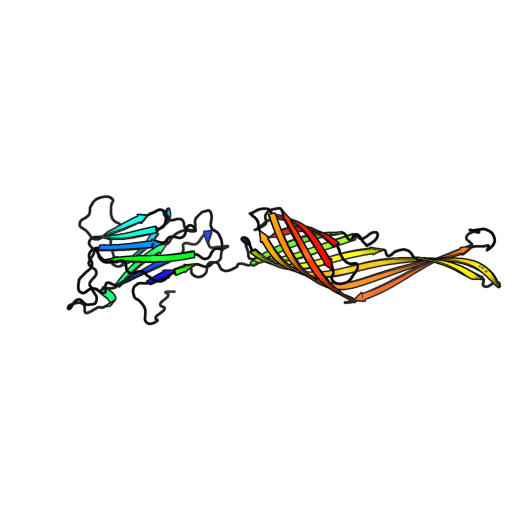-9.900 48.340 1.00 85.50 217 THR A CA 1
ATOM 1774 C C . THR A 1 217 ? -30.858 -9.590 49.285 1.00 85.50 217 THR A C 1
ATOM 1776 O O . THR A 1 217 ? -31.189 -8.427 49.496 1.00 85.50 217 THR A O 1
ATOM 1779 N N . GLU A 1 218 ? -31.471 -10.628 49.836 1.00 85.38 218 GLU A N 1
ATOM 1780 C CA . GLU A 1 218 ? -32.572 -10.509 50.787 1.00 85.38 218 GLU A CA 1
ATOM 1781 C C . GLU A 1 218 ? -32.156 -11.144 52.113 1.00 85.38 218 GLU A C 1
ATOM 1783 O O . GLU A 1 218 ? -31.528 -12.207 52.130 1.00 85.38 218 GLU A O 1
ATOM 1788 N N . GLY A 1 219 ? -32.487 -10.491 53.223 1.00 82.31 219 GLY A N 1
ATOM 1789 C CA . GLY A 1 219 ? -32.079 -10.925 54.553 1.00 82.31 219 GLY A CA 1
ATOM 1790 C C . GLY A 1 219 ? -32.963 -10.372 55.662 1.00 82.31 219 GLY A C 1
ATOM 1791 O O . GLY A 1 219 ? -33.890 -9.600 55.426 1.00 82.31 219 GLY A O 1
ATOM 1792 N N . LEU A 1 220 ? -32.675 -10.804 56.889 1.00 80.94 220 LEU A N 1
ATOM 1793 C CA . LEU A 1 220 ? -33.258 -10.238 58.101 1.00 80.94 220 LEU A CA 1
ATOM 1794 C C . LEU A 1 220 ? -32.190 -9.405 58.806 1.00 80.94 220 LEU A C 1
ATOM 1796 O O . LEU A 1 220 ? -31.059 -9.868 58.957 1.00 80.94 220 LEU A O 1
ATOM 1800 N N . THR A 1 221 ? -32.559 -8.206 59.240 1.00 77.94 221 THR A N 1
ATOM 1801 C CA . THR A 1 221 ? -31.684 -7.281 59.970 1.00 77.94 221 THR A CA 1
ATOM 1802 C C . THR A 1 221 ? -32.371 -6.806 61.250 1.00 77.94 221 THR A C 1
ATOM 1804 O O . THR A 1 221 ? -33.601 -6.790 61.328 1.00 77.94 221 THR A O 1
ATOM 1807 N N . ASP A 1 222 ? -31.594 -6.446 62.270 1.00 74.88 222 ASP A N 1
ATOM 1808 C CA . ASP A 1 222 ? -32.131 -5.953 63.540 1.00 74.88 222 ASP A CA 1
ATOM 1809 C C . ASP A 1 222 ? -32.352 -4.433 63.462 1.00 74.88 222 ASP A C 1
ATOM 1811 O O . ASP A 1 222 ? -31.437 -3.658 63.176 1.00 74.88 222 ASP A O 1
ATOM 1815 N N . SER A 1 223 ? -33.575 -3.989 63.753 1.00 69.38 223 SER A N 1
ATOM 1816 C CA . SER A 1 223 ? -33.913 -2.572 63.911 1.00 69.38 223 SER A CA 1
ATOM 1817 C C . SER A 1 223 ? -33.156 -1.953 65.097 1.00 69.38 223 SER A C 1
ATOM 1819 O O . SER A 1 223 ? -32.906 -2.646 66.088 1.00 69.38 223 SER A O 1
ATOM 1821 N N . PRO A 1 224 ? -32.899 -0.626 65.111 1.00 66.94 224 PRO A N 1
ATOM 1822 C CA . PRO A 1 224 ? -32.432 0.088 66.306 1.00 66.94 224 PRO A CA 1
ATOM 1823 C C . PRO A 1 224 ? -33.315 -0.118 67.551 1.00 66.94 224 PRO A C 1
ATOM 1825 O O . PRO A 1 224 ? -32.863 0.106 68.672 1.00 66.94 224 PRO A O 1
ATOM 1828 N N . THR A 1 225 ? -34.575 -0.530 67.361 1.00 67.56 225 THR A N 1
ATOM 1829 C CA . THR A 1 225 ? -35.535 -0.880 68.423 1.00 67.56 225 THR A CA 1
ATOM 1830 C C . THR A 1 225 ? -35.479 -2.351 68.864 1.00 67.56 225 THR A C 1
ATOM 1832 O O . THR A 1 225 ? -36.188 -2.717 69.797 1.00 67.56 225 THR A O 1
ATOM 1835 N N . GLY A 1 226 ? -34.639 -3.188 68.241 1.00 67.56 226 GLY A N 1
ATOM 1836 C CA . GLY A 1 226 ? -34.463 -4.614 68.559 1.00 67.56 226 GLY A CA 1
ATOM 1837 C C . GLY A 1 226 ? -35.456 -5.570 67.882 1.00 67.56 226 GLY A C 1
ATOM 1838 O O . GLY A 1 226 ? -35.463 -6.757 68.196 1.00 67.56 226 GLY A O 1
ATOM 1839 N N . GLU A 1 227 ? -36.301 -5.076 66.974 1.00 73.38 227 GLU A N 1
ATOM 1840 C CA . GLU A 1 227 ? -37.227 -5.892 66.177 1.00 73.38 227 GLU A CA 1
ATOM 1841 C C . GLU A 1 227 ? -36.577 -6.342 64.860 1.00 73.38 227 GLU A C 1
ATOM 1843 O O . GLU A 1 227 ? -35.887 -5.555 64.213 1.00 73.38 227 GLU A O 1
ATOM 1848 N N . GLN A 1 228 ? -36.820 -7.587 64.439 1.00 72.81 228 GLN A N 1
ATOM 1849 C CA . GLN A 1 228 ? -36.324 -8.100 63.158 1.00 72.81 228 GLN A CA 1
ATOM 1850 C C . GLN A 1 228 ? -37.125 -7.524 61.986 1.00 72.81 228 GLN A C 1
ATOM 1852 O O . GLN A 1 228 ? -38.352 -7.631 61.944 1.00 72.81 228 GLN A O 1
ATOM 1857 N N . GLN A 1 229 ? -36.415 -6.961 61.015 1.00 78.38 229 GLN A N 1
ATOM 1858 C CA . GLN A 1 229 ? -36.963 -6.393 59.787 1.00 78.38 229 GLN A CA 1
ATOM 1859 C C . GLN A 1 229 ? -36.452 -7.168 58.576 1.00 78.38 229 GLN A C 1
ATOM 1861 O O . GLN A 1 229 ? -35.355 -7.725 58.596 1.00 78.38 229 GLN A O 1
ATOM 1866 N N . PHE A 1 230 ? -37.256 -7.206 57.514 1.00 82.38 230 PHE A N 1
ATOM 1867 C CA . PHE A 1 230 ? -36.824 -7.761 56.235 1.00 82.38 230 PHE A CA 1
ATOM 1868 C C . PHE A 1 230 ? -36.112 -6.673 55.430 1.00 82.38 230 PHE A C 1
ATOM 1870 O O . PHE A 1 230 ? -36.669 -5.593 55.237 1.00 82.38 230 PHE A O 1
ATOM 1877 N N . GLU A 1 231 ? -34.900 -6.965 54.968 1.00 85.50 231 GLU A N 1
ATOM 1878 C CA . GLU A 1 231 ? -34.050 -6.057 54.201 1.00 85.50 231 GLU A CA 1
ATOM 1879 C C . GLU A 1 231 ? -33.814 -6.630 52.802 1.00 85.50 231 GLU A C 1
ATOM 1881 O O . GLU A 1 231 ? -33.461 -7.804 52.638 1.00 85.50 231 GLU A O 1
ATOM 1886 N N . ARG A 1 232 ? -33.995 -5.787 51.784 1.00 85.31 232 ARG A N 1
ATOM 1887 C CA . ARG A 1 232 ? -33.612 -6.070 50.402 1.00 85.31 232 ARG A CA 1
ATOM 1888 C C . ARG A 1 232 ? -32.544 -5.079 49.967 1.00 85.31 232 ARG A C 1
ATOM 1890 O O . ARG A 1 232 ? -32.781 -3.875 49.940 1.00 85.31 232 ARG A O 1
ATOM 1897 N N . ILE A 1 233 ? -31.398 -5.606 49.555 1.00 85.88 233 ILE A N 1
ATOM 1898 C CA . ILE A 1 233 ? -30.296 -4.837 48.984 1.00 85.88 233 ILE A CA 1
ATOM 1899 C C . ILE A 1 233 ? -30.242 -5.128 47.488 1.00 85.88 233 ILE A C 1
ATOM 1901 O O . ILE A 1 233 ? -29.987 -6.262 47.078 1.00 85.88 233 ILE A O 1
ATOM 1905 N N . THR A 1 234 ? -30.468 -4.104 46.671 1.00 87.56 234 THR A N 1
ATOM 1906 C CA . THR A 1 234 ? -30.296 -4.169 45.217 1.00 87.56 234 THR A CA 1
ATOM 1907 C C . THR A 1 234 ? -29.041 -3.402 44.827 1.00 87.56 234 THR A C 1
ATOM 1909 O O . THR A 1 234 ? -28.961 -2.195 45.043 1.00 87.56 234 THR A O 1
ATOM 1912 N N . THR A 1 235 ? -28.080 -4.089 44.214 1.00 86.12 235 THR A N 1
ATOM 1913 C CA . THR A 1 235 ? -26.835 -3.483 43.728 1.00 86.12 235 THR A CA 1
ATOM 1914 C C . THR A 1 235 ? -26.806 -3.496 42.205 1.00 86.12 235 THR A C 1
ATOM 1916 O O . THR A 1 235 ? -26.896 -4.553 41.574 1.00 86.12 235 THR A O 1
ATOM 1919 N N . ASN A 1 236 ? -26.639 -2.314 41.615 1.00 88.56 236 ASN A N 1
ATOM 1920 C CA . ASN A 1 236 ? -26.481 -2.112 40.179 1.00 88.56 236 ASN A CA 1
ATOM 1921 C C . ASN A 1 236 ? -25.105 -1.508 39.893 1.00 88.56 236 ASN A C 1
ATOM 1923 O O . ASN A 1 236 ? -24.750 -0.481 40.466 1.00 88.56 236 ASN A O 1
ATOM 1927 N N . ASN A 1 237 ? -24.348 -2.096 38.962 1.00 88.00 237 ASN A N 1
ATOM 1928 C CA . ASN A 1 237 ? -23.078 -1.525 38.516 1.00 88.00 237 ASN A CA 1
ATOM 1929 C C . ASN A 1 237 ? -23.160 -1.063 37.061 1.00 88.00 237 ASN A C 1
ATOM 1931 O O . ASN A 1 237 ? -23.544 -1.820 36.168 1.00 88.00 237 ASN A O 1
ATOM 1935 N N . SER A 1 238 ? -22.725 0.171 36.813 1.00 89.12 238 SER A N 1
ATOM 1936 C CA . SER A 1 238 ? -22.543 0.739 35.478 1.00 89.12 238 SER A CA 1
ATOM 1937 C C . SER A 1 238 ? -21.063 1.009 35.231 1.00 89.12 238 SER A C 1
ATOM 1939 O O . SER A 1 238 ? -20.396 1.649 36.043 1.00 89.12 238 SER A O 1
ATOM 1941 N N . TYR A 1 239 ? -20.571 0.613 34.062 1.00 89.12 239 TYR A N 1
ATOM 1942 C CA . TYR A 1 239 ? -19.177 0.777 33.663 1.00 89.12 239 TYR A CA 1
ATOM 1943 C C . TYR A 1 239 ? -19.063 1.717 32.467 1.00 89.12 239 TYR A C 1
ATOM 1945 O O . TYR A 1 239 ? -19.810 1.602 31.495 1.00 89.12 239 TYR A O 1
ATOM 1953 N N . LYS A 1 240 ? -18.097 2.637 32.514 1.00 91.88 240 LYS A N 1
ATOM 1954 C CA . LYS A 1 240 ? -17.686 3.493 31.391 1.00 91.88 240 LYS A CA 1
ATOM 1955 C C . LYS A 1 240 ? -16.194 3.301 31.149 1.00 91.88 240 LYS A C 1
ATOM 1957 O O . LYS A 1 240 ? -15.389 3.583 32.032 1.00 91.88 240 LYS A O 1
ATOM 1962 N N . ILE A 1 241 ? -15.834 2.849 29.953 1.00 90.88 241 ILE A N 1
ATOM 1963 C CA . ILE A 1 241 ? -14.470 2.465 29.590 1.00 90.88 241 ILE A CA 1
ATOM 1964 C C . ILE A 1 241 ? -14.024 3.223 28.338 1.00 90.88 241 ILE A C 1
ATOM 1966 O O . ILE A 1 241 ? -14.779 3.358 27.370 1.00 90.88 241 ILE A O 1
ATOM 1970 N N . ILE A 1 242 ? -12.786 3.713 28.362 1.00 93.50 242 ILE A N 1
ATOM 1971 C CA . ILE A 1 242 ? -12.084 4.259 27.198 1.00 93.50 242 ILE A CA 1
ATOM 1972 C C . ILE A 1 242 ? -10.946 3.311 26.841 1.00 93.50 242 ILE A C 1
ATOM 1974 O O . ILE A 1 242 ? -10.025 3.111 27.633 1.00 93.50 242 ILE A O 1
ATOM 1978 N N . ASP A 1 243 ? -10.996 2.777 25.627 1.00 93.12 243 ASP A N 1
ATOM 1979 C CA . ASP A 1 243 ? -10.097 1.737 25.150 1.00 93.12 243 ASP A CA 1
ATOM 1980 C C . ASP A 1 243 ? -9.289 2.199 23.935 1.00 93.12 243 ASP A C 1
ATOM 1982 O O . ASP A 1 243 ? -9.814 2.803 22.995 1.00 93.12 243 ASP A O 1
ATOM 1986 N N . TRP A 1 244 ? -7.997 1.876 23.930 1.00 95.06 244 TRP A N 1
ATOM 1987 C CA . TRP A 1 244 ? -7.134 1.986 22.758 1.00 95.06 244 TRP A CA 1
ATOM 1988 C C . TRP A 1 244 ? -6.917 0.624 22.132 1.00 95.06 244 TRP A C 1
ATOM 1990 O O . TRP A 1 244 ? -6.371 -0.275 22.766 1.00 95.06 244 TRP A O 1
ATOM 2000 N N . GLU A 1 245 ? -7.293 0.489 20.867 1.00 94.44 245 GLU A N 1
ATOM 2001 C CA . GLU A 1 245 ? -7.127 -0.737 20.101 1.00 94.44 245 GLU A CA 1
ATOM 2002 C C . GLU A 1 245 ? -6.056 -0.560 19.023 1.00 94.44 245 GLU A C 1
ATOM 2004 O O . GLU A 1 245 ? -6.080 0.393 18.240 1.00 94.44 245 GLU A O 1
ATOM 2009 N N . PHE A 1 246 ? -5.170 -1.550 18.924 1.00 95.94 246 PHE A N 1
ATOM 2010 C CA . PHE A 1 246 ? -4.084 -1.628 17.949 1.00 95.94 246 PHE A CA 1
ATOM 2011 C C . PHE A 1 246 ? -4.193 -2.895 17.075 1.00 95.94 246 PHE A C 1
ATOM 2013 O O . PHE A 1 246 ? -3.467 -3.871 17.290 1.00 95.94 246 PHE A O 1
ATOM 2020 N N . PRO A 1 247 ? -5.120 -2.933 16.102 1.00 95.69 247 PRO A N 1
ATOM 2021 C CA . PRO A 1 247 ? -5.194 -4.002 15.110 1.00 95.69 247 PRO A CA 1
ATOM 2022 C C . PRO A 1 247 ? -4.036 -3.989 14.098 1.00 95.69 247 PRO A C 1
ATOM 2024 O O . PRO A 1 247 ? -3.718 -2.953 13.509 1.00 95.69 247 PRO A O 1
ATOM 2027 N N . VAL A 1 248 ? -3.488 -5.167 13.790 1.00 97.00 248 VAL A N 1
ATOM 2028 C CA . VAL A 1 248 ? -2.573 -5.406 12.662 1.00 97.00 248 VAL A CA 1
ATOM 2029 C C . VAL A 1 248 ? -3.131 -6.529 11.793 1.00 97.00 248 VAL A C 1
ATOM 2031 O O . VAL A 1 248 ? -3.329 -7.649 12.260 1.00 97.00 248 VAL A O 1
ATOM 2034 N N . LEU A 1 249 ? -3.388 -6.229 10.518 1.00 96.38 249 LEU A N 1
ATOM 2035 C CA . LEU A 1 249 ? -4.155 -7.079 9.611 1.00 96.38 249 LEU A CA 1
ATOM 2036 C C . LEU A 1 249 ? -3.391 -7.388 8.325 1.00 96.38 249 LEU A C 1
ATOM 2038 O O . LEU A 1 249 ? -2.841 -6.491 7.679 1.00 96.38 249 LEU A O 1
ATOM 2042 N N . ALA A 1 250 ? -3.460 -8.646 7.898 1.00 96.44 250 ALA A N 1
ATOM 2043 C CA . ALA A 1 250 ? -3.213 -9.045 6.522 1.00 96.44 250 ALA A CA 1
ATOM 2044 C C . ALA A 1 250 ? -4.546 -9.014 5.765 1.00 96.44 250 ALA A C 1
ATOM 2046 O O . ALA A 1 250 ? -5.483 -9.735 6.107 1.00 96.44 250 ALA A O 1
ATOM 2047 N N . ARG A 1 251 ? -4.639 -8.177 4.731 1.00 94.00 251 ARG A N 1
ATOM 2048 C CA . ARG A 1 251 ? -5.836 -8.032 3.897 1.00 94.00 251 ARG A CA 1
ATOM 2049 C C . ARG A 1 251 ? -5.592 -8.529 2.478 1.00 94.00 251 ARG A C 1
ATOM 2051 O O . ARG A 1 251 ? -4.502 -8.363 1.928 1.00 94.00 251 ARG A O 1
ATOM 2058 N N . TYR A 1 252 ? -6.640 -9.069 1.866 1.00 93.31 252 TYR A N 1
ATOM 2059 C CA . TYR A 1 252 ? -6.686 -9.490 0.474 1.00 93.31 252 TYR A CA 1
ATOM 2060 C C . TYR A 1 252 ? -7.871 -8.853 -0.256 1.00 93.31 252 TYR A C 1
ATOM 2062 O O . TYR A 1 252 ? -9.032 -9.128 0.046 1.00 93.31 252 TYR A O 1
ATOM 2070 N N . ASN A 1 253 ? -7.573 -8.033 -1.262 1.00 91.50 253 ASN A N 1
ATOM 2071 C CA . ASN A 1 253 ? -8.571 -7.486 -2.179 1.00 91.50 253 ASN A CA 1
ATOM 2072 C C . ASN A 1 253 ? -8.881 -8.512 -3.277 1.00 91.50 253 ASN A C 1
ATOM 2074 O O . ASN A 1 253 ? -8.027 -8.755 -4.137 1.00 91.50 253 ASN A O 1
ATOM 2078 N N . ILE A 1 254 ? -10.096 -9.073 -3.269 1.00 88.75 254 ILE A N 1
ATOM 2079 C CA . ILE A 1 254 ? -10.562 -10.044 -4.277 1.00 88.75 254 ILE A CA 1
ATOM 2080 C C . ILE A 1 254 ? -10.649 -9.359 -5.645 1.00 88.75 254 ILE A C 1
ATOM 2082 O O . ILE A 1 254 ? -10.174 -9.875 -6.655 1.00 88.75 254 ILE A O 1
ATOM 2086 N N . ASN A 1 255 ? -11.213 -8.153 -5.671 1.00 84.56 255 ASN A N 1
ATOM 2087 C CA . ASN A 1 255 ? -11.267 -7.293 -6.849 1.00 84.56 255 ASN A CA 1
ATOM 2088 C C . ASN A 1 255 ? -11.187 -5.810 -6.410 1.00 84.56 255 ASN A C 1
ATOM 2090 O O . ASN A 1 255 ? -10.432 -5.473 -5.498 1.00 84.56 255 ASN A O 1
ATOM 2094 N N . ASN A 1 256 ? -11.883 -4.895 -7.089 1.00 82.94 256 ASN A N 1
ATOM 2095 C CA . ASN A 1 256 ? -11.915 -3.481 -6.698 1.00 82.94 256 ASN A CA 1
ATOM 2096 C C . ASN A 1 256 ? -12.906 -3.170 -5.562 1.00 82.94 256 ASN A C 1
ATOM 2098 O O . ASN A 1 256 ? -12.815 -2.065 -5.023 1.00 82.94 256 ASN A O 1
ATOM 2102 N N . TYR A 1 257 ? -13.812 -4.102 -5.222 1.00 86.69 257 TYR A N 1
ATOM 2103 C CA . TYR A 1 257 ? -14.945 -3.869 -4.326 1.00 86.69 257 TYR A CA 1
ATOM 2104 C C . TYR A 1 257 ? -14.890 -4.662 -3.004 1.00 86.69 257 TYR A C 1
ATOM 2106 O O . TYR A 1 257 ? -14.714 -4.043 -1.955 1.00 86.69 257 TYR A O 1
ATOM 2114 N N . PRO A 1 258 ? -15.011 -6.004 -2.994 1.00 92.69 258 PRO A N 1
ATOM 2115 C CA . PRO A 1 258 ? -14.781 -6.779 -1.780 1.00 92.69 258 PRO A CA 1
ATOM 2116 C C . PRO A 1 258 ? -13.310 -6.999 -1.426 1.00 92.69 258 PRO A C 1
ATOM 2118 O O . PRO A 1 258 ? -12.448 -7.242 -2.283 1.00 92.69 258 PRO A O 1
ATOM 2121 N N . GLY A 1 259 ? -13.066 -7.028 -0.119 1.00 93.00 259 GLY A N 1
ATOM 2122 C CA . GLY A 1 259 ? -11.825 -7.489 0.485 1.00 93.00 259 GLY A CA 1
ATOM 2123 C C . GLY A 1 259 ? -12.087 -8.269 1.767 1.00 93.00 259 GLY A C 1
ATOM 2124 O O . GLY A 1 259 ? -13.068 -8.020 2.465 1.00 93.00 259 GLY A O 1
ATOM 2125 N N . ILE A 1 260 ? -11.192 -9.197 2.075 1.00 96.00 260 ILE A N 1
ATOM 2126 C CA . ILE A 1 260 ? -11.196 -9.979 3.315 1.00 96.00 260 ILE A CA 1
ATOM 2127 C C . ILE A 1 260 ? -9.904 -9.722 4.083 1.00 96.00 260 ILE A C 1
ATOM 2129 O O . ILE A 1 260 ? -8.885 -9.368 3.484 1.00 96.00 260 ILE A O 1
ATOM 2133 N N . GLY A 1 261 ? -9.928 -9.888 5.398 1.00 95.81 261 GLY A N 1
ATOM 2134 C CA . GLY A 1 261 ? -8.755 -9.694 6.236 1.00 95.81 261 GLY A CA 1
ATOM 2135 C C . GLY A 1 261 ? -8.772 -10.564 7.477 1.00 95.81 261 GLY A C 1
ATOM 2136 O O . GLY A 1 261 ? -9.829 -10.950 7.967 1.00 95.81 261 GLY A O 1
ATOM 2137 N N . ALA A 1 262 ? -7.580 -10.855 7.975 1.00 97.50 262 ALA A N 1
ATOM 2138 C CA . ALA A 1 262 ? -7.374 -11.517 9.251 1.00 97.50 262 ALA A CA 1
ATOM 2139 C C . ALA A 1 262 ? -6.165 -10.895 9.947 1.00 97.50 262 ALA A C 1
ATOM 2141 O O . ALA A 1 262 ? -5.243 -10.399 9.288 1.00 97.50 262 ALA A O 1
ATOM 2142 N N . GLY A 1 263 ? -6.168 -10.886 11.273 1.00 96.62 263 GLY A N 1
ATOM 2143 C CA . GLY A 1 263 ? -5.136 -10.181 12.014 1.00 96.62 263 GLY A CA 1
ATOM 2144 C C . GLY A 1 263 ? -5.160 -10.433 13.505 1.00 96.62 263 GLY A C 1
ATOM 2145 O O . GLY A 1 263 ? -5.972 -11.196 14.017 1.00 96.62 263 GLY A O 1
ATOM 2146 N N . LEU A 1 264 ? -4.256 -9.750 14.189 1.00 96.44 264 LEU A N 1
ATOM 2147 C CA . LEU A 1 264 ? -4.193 -9.715 15.642 1.00 96.44 264 LEU A CA 1
ATOM 2148 C C . LEU A 1 264 ? -4.548 -8.315 16.122 1.00 96.44 264 LEU A C 1
ATOM 2150 O O . LEU A 1 264 ? -4.345 -7.328 15.412 1.00 96.44 264 LEU A O 1
ATOM 2154 N N . GLN A 1 265 ? -5.058 -8.235 17.338 1.00 94.88 265 GLN A N 1
ATOM 2155 C CA . GLN A 1 265 ? -5.408 -6.987 17.990 1.00 94.88 265 GLN A CA 1
ATOM 2156 C C . GLN A 1 265 ? -4.899 -6.994 19.423 1.00 94.88 265 GLN A C 1
ATOM 2158 O O . GLN A 1 265 ? -5.083 -7.968 20.150 1.00 94.88 265 GLN A O 1
ATOM 2163 N N . GLY A 1 266 ? -4.275 -5.886 19.816 1.00 94.06 266 GLY A N 1
ATOM 2164 C CA . GLY A 1 266 ? -4.065 -5.521 21.214 1.00 94.06 266 GLY A CA 1
ATOM 2165 C C . GLY A 1 266 ? -5.038 -4.420 21.619 1.00 94.06 266 GLY A C 1
ATOM 2166 O O . GLY A 1 266 ? -5.421 -3.599 20.787 1.00 94.06 266 GLY A O 1
ATOM 2167 N N . MET A 1 267 ? -5.445 -4.403 22.880 1.00 92.44 267 MET A N 1
ATOM 2168 C CA . MET A 1 267 ? -6.395 -3.445 23.429 1.00 92.44 267 MET A CA 1
ATOM 2169 C C . MET A 1 267 ? -5.984 -3.075 24.853 1.00 92.44 267 MET A C 1
ATOM 2171 O O . MET A 1 267 ? -5.727 -3.959 25.669 1.00 92.44 267 MET A O 1
ATOM 2175 N N . VAL A 1 268 ? -5.902 -1.780 25.145 1.00 92.50 268 VAL A N 1
ATOM 2176 C CA . VAL A 1 268 ? -5.520 -1.240 26.456 1.00 92.50 268 VAL A CA 1
ATOM 2177 C C . VAL A 1 268 ? -6.659 -0.369 26.975 1.00 92.50 268 VAL A C 1
ATOM 2179 O O . VAL A 1 268 ? -7.021 0.605 26.314 1.00 92.50 268 VAL A O 1
ATOM 2182 N N . SER A 1 269 ? -7.181 -0.693 28.158 1.00 91.94 269 SER A N 1
ATOM 2183 C CA . SER A 1 269 ? -8.154 0.145 28.865 1.00 91.94 269 SER A CA 1
ATOM 2184 C C . SER A 1 269 ? -7.433 1.323 29.5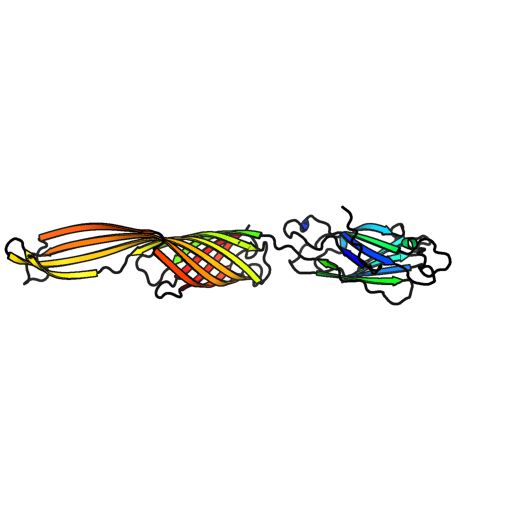09 1.00 91.94 269 SER A C 1
ATOM 2186 O O . SER A 1 269 ? -6.712 1.150 30.489 1.00 91.94 269 SER A O 1
ATOM 2188 N N . LEU A 1 270 ? -7.587 2.523 28.954 1.00 90.38 270 LEU A N 1
ATOM 2189 C CA . LEU A 1 270 ? -6.943 3.728 29.484 1.00 90.38 270 LEU A CA 1
ATOM 2190 C C . LEU A 1 270 ? -7.619 4.229 30.751 1.00 90.38 270 LEU A C 1
ATOM 2192 O O . LEU A 1 270 ? -6.938 4.644 31.684 1.00 90.38 270 LEU A O 1
ATOM 2196 N N . SER A 1 271 ? -8.947 4.211 30.759 1.00 90.81 271 SER A N 1
ATOM 2197 C CA . SER A 1 271 ? -9.760 4.652 31.882 1.00 90.81 271 SER A CA 1
ATOM 2198 C C . SER A 1 271 ? -10.967 3.747 32.004 1.00 90.81 271 SER A C 1
ATOM 2200 O O . SER A 1 271 ? -11.639 3.468 31.010 1.00 90.81 271 SER A O 1
ATOM 2202 N N . GLU A 1 272 ? -11.233 3.323 33.227 1.00 89.62 272 GLU A N 1
ATOM 2203 C CA . GLU A 1 272 ? -12.382 2.524 33.603 1.00 89.62 272 GLU A CA 1
ATOM 2204 C C . GLU A 1 272 ? -13.037 3.193 34.805 1.00 89.62 272 GLU A C 1
ATOM 2206 O O . GLU A 1 272 ? -12.405 3.401 35.836 1.00 89.62 272 GLU A O 1
ATOM 2211 N N . LYS A 1 273 ? -14.292 3.604 34.646 1.00 90.62 273 LYS A N 1
ATOM 2212 C CA . LYS A 1 273 ? -15.100 4.180 35.718 1.00 90.62 273 LYS A CA 1
ATOM 2213 C C . LYS A 1 273 ? -16.234 3.227 36.035 1.00 90.62 273 LYS A C 1
ATOM 2215 O O . LYS A 1 273 ? -17.014 2.906 35.134 1.00 90.62 273 LYS A O 1
ATOM 2220 N N . ARG A 1 274 ? -16.333 2.821 37.294 1.00 89.75 274 ARG A N 1
ATOM 2221 C CA . ARG A 1 274 ? -17.426 2.014 37.826 1.00 89.75 274 ARG A CA 1
ATOM 2222 C C . ARG A 1 274 ? -18.275 2.896 38.734 1.00 89.75 274 ARG A C 1
ATOM 2224 O O . ARG A 1 274 ? -17.766 3.474 39.688 1.00 89.75 274 ARG A O 1
ATOM 2231 N N . THR A 1 275 ? -19.558 2.987 38.417 1.00 90.06 275 THR A N 1
ATOM 2232 C CA . THR A 1 275 ? -20.574 3.603 39.270 1.00 90.06 275 THR A CA 1
ATOM 2233 C C . THR A 1 275 ? -21.395 2.474 39.876 1.00 90.06 275 THR A C 1
ATOM 2235 O O . THR A 1 275 ? -22.056 1.736 39.141 1.00 90.06 275 THR A O 1
ATOM 2238 N N . GLU A 1 276 ? -21.319 2.326 41.189 1.00 88.62 276 GLU A N 1
ATOM 2239 C CA . GLU A 1 276 ? -22.075 1.353 41.971 1.00 88.62 276 GLU A CA 1
ATOM 2240 C C . GLU A 1 276 ? -23.244 2.075 42.640 1.00 88.62 276 GLU A C 1
ATOM 2242 O O . GLU A 1 276 ? -23.045 3.063 43.342 1.00 88.62 276 GLU A O 1
ATOM 2247 N N . GLN A 1 277 ? -24.463 1.619 42.367 1.00 86.81 277 GLN A N 1
ATOM 2248 C CA . GLN A 1 277 ? -25.692 2.112 42.983 1.00 86.81 277 GLN A CA 1
ATOM 2249 C C . GLN A 1 277 ? -26.245 1.024 43.894 1.00 86.81 277 GLN A C 1
ATOM 2251 O O . GLN A 1 277 ? -26.468 -0.102 43.438 1.00 86.81 277 GLN A O 1
ATOM 2256 N N . ILE A 1 278 ? -26.453 1.355 45.164 1.00 86.25 278 ILE A N 1
ATOM 2257 C CA . ILE A 1 278 ? -26.954 0.437 46.184 1.00 86.25 278 ILE A CA 1
ATOM 2258 C C . ILE A 1 278 ? -28.267 1.003 46.715 1.00 86.25 278 ILE A C 1
ATOM 2260 O O . ILE A 1 278 ? -28.295 2.066 47.330 1.00 86.25 278 ILE A O 1
ATOM 2264 N N . LEU A 1 279 ? -29.348 0.262 46.492 1.00 88.31 279 LEU A N 1
ATOM 2265 C CA . LEU A 1 279 ? -30.664 0.547 47.045 1.00 88.31 279 LEU A CA 1
ATOM 2266 C C . LEU A 1 279 ? -30.935 -0.426 48.194 1.00 88.31 279 LEU A C 1
ATOM 2268 O O . LEU A 1 279 ? -30.980 -1.637 47.974 1.00 88.31 279 LEU A O 1
ATOM 2272 N N . ILE A 1 280 ? -31.116 0.107 49.400 1.00 85.00 280 ILE A N 1
ATOM 2273 C CA . ILE A 1 280 ? -31.453 -0.652 50.609 1.00 85.00 280 ILE A CA 1
ATOM 2274 C C . ILE A 1 280 ? -32.905 -0.350 50.972 1.00 85.00 280 ILE A C 1
ATOM 2276 O O . ILE A 1 280 ? -33.242 0.798 51.265 1.00 85.00 280 ILE A O 1
ATOM 2280 N N . GLU A 1 281 ? -33.754 -1.372 50.958 1.00 86.62 281 GLU A N 1
ATOM 2281 C CA . GLU A 1 281 ? -35.179 -1.289 51.282 1.00 86.62 281 GLU A CA 1
ATOM 2282 C C . GLU A 1 281 ? -35.498 -2.120 52.530 1.00 86.62 281 GLU A C 1
ATOM 2284 O O . GLU A 1 281 ? -35.242 -3.325 52.554 1.00 86.62 281 GLU A O 1
ATOM 2289 N N . ASN A 1 282 ? -36.108 -1.494 53.540 1.00 84.69 282 ASN A N 1
ATOM 2290 C CA . ASN A 1 282 ? -36.526 -2.143 54.787 1.00 84.69 282 ASN A CA 1
ATOM 2291 C C . ASN A 1 282 ? -38.049 -2.291 54.850 1.00 84.69 282 ASN A C 1
ATOM 2293 O O . ASN A 1 282 ? -38.778 -1.338 54.560 1.00 84.69 282 ASN A O 1
ATOM 2297 N N . PHE A 1 283 ? -38.533 -3.456 55.283 1.00 83.81 283 PHE A N 1
ATOM 2298 C CA . PHE A 1 283 ? -39.955 -3.807 55.325 1.00 83.81 283 PHE A CA 1
ATOM 2299 C C . PHE A 1 283 ? -40.429 -4.194 56.734 1.00 83.81 283 PHE A C 1
ATOM 2301 O O . PHE A 1 283 ? -39.708 -4.820 57.510 1.00 83.81 283 PHE A O 1
ATOM 2308 N N . GLU A 1 284 ? -41.681 -3.842 57.036 1.00 71.06 284 GLU A N 1
ATOM 2309 C CA . GLU A 1 284 ? -42.283 -3.824 58.383 1.00 71.06 284 GLU A CA 1
ATOM 2310 C C . GLU A 1 284 ? -42.587 -5.206 58.995 1.00 71.06 284 GLU A C 1
ATOM 2312 O O . GLU A 1 284 ? -42.969 -5.275 60.161 1.00 71.06 284 GLU A O 1
ATOM 2317 N N . ASN A 1 285 ? -42.462 -6.324 58.257 1.00 65.44 285 ASN A N 1
ATOM 2318 C CA . ASN A 1 285 ? -42.901 -7.629 58.773 1.00 65.44 285 ASN A CA 1
ATOM 2319 C C . ASN A 1 285 ? -42.244 -8.857 58.108 1.00 65.44 285 ASN A C 1
ATOM 2321 O O . ASN A 1 285 ? -42.088 -8.910 56.891 1.00 65.44 285 ASN A O 1
ATOM 2325 N N . ILE A 1 286 ? -41.966 -9.886 58.918 1.00 61.97 286 ILE A N 1
ATOM 2326 C CA . ILE A 1 286 ? -41.429 -11.207 58.528 1.00 61.97 286 ILE A CA 1
ATOM 2327 C C . ILE A 1 286 ? -42.553 -12.171 58.091 1.00 61.97 286 ILE A C 1
ATOM 2329 O O . ILE A 1 286 ? -42.319 -13.130 57.358 1.00 61.97 286 ILE A O 1
ATOM 2333 N N . ASN A 1 287 ? -43.791 -11.921 58.539 1.00 60.28 287 ASN A N 1
ATOM 2334 C CA . ASN A 1 287 ? -44.921 -12.852 58.410 1.00 60.28 287 ASN A CA 1
ATOM 2335 C C . ASN A 1 287 ? -45.844 -12.575 57.207 1.00 60.28 287 ASN A C 1
ATOM 2337 O O . ASN A 1 287 ? -46.746 -13.366 56.931 1.00 60.28 287 ASN A O 1
ATOM 2341 N N . THR A 1 288 ? -45.631 -11.478 56.476 1.00 55.75 288 THR A N 1
ATOM 2342 C CA . THR A 1 288 ? -46.340 -11.151 55.228 1.00 55.75 288 THR A CA 1
ATOM 2343 C C . THR A 1 288 ? -45.309 -10.776 54.173 1.00 55.75 288 THR A C 1
ATOM 2345 O O . THR A 1 288 ? -44.616 -9.779 54.346 1.00 55.75 288 THR A O 1
ATOM 2348 N N . GLN A 1 289 ? -45.183 -11.553 53.094 1.00 59.56 289 GLN A N 1
ATOM 2349 C CA . GLN A 1 289 ? -44.256 -11.224 52.009 1.00 59.56 289 GLN A CA 1
ATOM 2350 C C . GLN A 1 289 ? -44.967 -10.499 50.853 1.00 59.56 289 GLN A C 1
ATOM 2352 O O . GLN A 1 289 ? -45.875 -11.091 50.264 1.00 59.56 289 GLN A O 1
ATOM 2357 N N . PRO A 1 290 ? -44.538 -9.280 50.462 1.00 55.31 290 PRO A N 1
ATOM 2358 C CA . PRO A 1 290 ? -43.730 -8.305 51.209 1.00 55.31 290 PRO A CA 1
ATOM 2359 C C . PRO A 1 290 ? -44.606 -7.477 52.171 1.00 55.31 290 PRO A C 1
ATOM 2361 O O . PRO A 1 290 ? -45.764 -7.191 51.866 1.00 55.31 290 PRO A O 1
ATOM 2364 N N . GLY A 1 291 ? -44.063 -7.077 53.325 1.00 67.69 291 GLY A N 1
ATOM 2365 C CA . GLY A 1 291 ? -44.708 -6.114 54.228 1.00 67.69 291 GLY A CA 1
ATOM 2366 C C . GLY A 1 291 ? -44.751 -4.696 53.638 1.00 67.69 291 GLY A C 1
ATOM 2367 O O . GLY A 1 291 ? -44.345 -4.474 52.497 1.00 67.69 291 GLY A O 1
ATOM 2368 N N . ALA A 1 292 ? -45.223 -3.712 54.408 1.00 76.12 292 ALA A N 1
ATOM 2369 C CA . ALA A 1 292 ? -45.132 -2.310 53.998 1.00 76.12 292 ALA A CA 1
ATOM 2370 C C . ALA A 1 292 ? -43.660 -1.849 53.970 1.00 76.12 292 ALA A C 1
ATOM 2372 O O . ALA A 1 292 ? -42.880 -2.206 54.855 1.00 76.12 292 ALA A O 1
ATOM 2373 N N . LEU A 1 293 ? -43.279 -1.080 52.943 1.00 80.62 293 LEU A N 1
ATOM 2374 C CA . LEU A 1 293 ? -41.960 -0.448 52.848 1.00 80.62 293 LEU A CA 1
ATOM 2375 C C . LEU A 1 293 ? -41.855 0.643 53.919 1.00 80.62 293 LEU A C 1
ATOM 2377 O O . LEU A 1 293 ? -42.648 1.584 53.920 1.00 80.62 293 LEU A O 1
ATOM 2381 N N . ILE A 1 294 ? -40.870 0.524 54.803 1.00 80.81 294 ILE A N 1
ATOM 2382 C CA . ILE A 1 294 ? -40.612 1.485 55.880 1.00 80.81 294 ILE A CA 1
ATOM 2383 C C . ILE A 1 294 ? -39.672 2.582 55.386 1.00 80.81 294 ILE A C 1
ATOM 2385 O O . ILE A 1 294 ? -39.912 3.772 55.589 1.00 80.81 294 ILE A O 1
ATOM 2389 N N . LEU A 1 295 ? -38.568 2.167 54.765 1.00 81.75 295 LEU A N 1
ATOM 2390 C CA . LEU A 1 295 ? -37.462 3.039 54.405 1.00 81.75 295 LEU A CA 1
ATOM 2391 C C . LEU A 1 295 ? -36.790 2.516 53.142 1.00 81.75 295 LEU A C 1
ATOM 2393 O O . LEU A 1 295 ? -36.564 1.315 53.013 1.00 81.75 295 LEU A O 1
ATOM 2397 N N . ALA A 1 296 ? -36.435 3.438 52.255 1.00 84.88 296 ALA A N 1
ATOM 2398 C CA . ALA A 1 296 ? -35.560 3.182 51.127 1.00 84.88 296 ALA A CA 1
ATOM 2399 C C . ALA A 1 296 ? -34.404 4.183 51.176 1.00 84.88 296 ALA A C 1
ATOM 2401 O O . ALA A 1 296 ? -34.635 5.394 51.201 1.00 84.88 296 ALA A O 1
ATOM 2402 N N . ASN A 1 297 ? -33.176 3.674 51.191 1.00 84.31 297 ASN A N 1
ATOM 2403 C CA . ASN A 1 297 ? -31.961 4.471 51.088 1.00 84.31 297 ASN A CA 1
ATOM 2404 C C . ASN A 1 297 ? -31.257 4.135 49.778 1.00 84.31 297 ASN A C 1
ATOM 2406 O O . ASN A 1 297 ? -31.013 2.967 49.490 1.00 84.31 297 ASN A O 1
ATOM 2410 N N . ASP A 1 298 ? -30.912 5.169 49.020 1.00 84.81 298 ASP A N 1
ATOM 2411 C CA . ASP A 1 298 ? -30.143 5.059 47.784 1.00 84.81 298 ASP A CA 1
ATOM 2412 C C . ASP A 1 298 ? -28.766 5.688 48.004 1.00 84.81 298 ASP A C 1
ATOM 2414 O O . ASP A 1 298 ? -28.656 6.817 48.502 1.00 84.81 298 ASP A O 1
ATOM 2418 N N . SER A 1 299 ? -27.713 4.952 47.667 1.00 81.62 299 SER A N 1
ATOM 2419 C CA . SER A 1 299 ? -26.342 5.445 47.679 1.00 81.62 299 SER A CA 1
ATOM 2420 C C . SER A 1 299 ? -25.652 5.142 46.356 1.00 81.62 299 SER A C 1
ATOM 2422 O O . SER A 1 299 ? -25.878 4.117 45.715 1.00 81.62 299 SER A O 1
ATOM 2424 N N . SER A 1 300 ? -24.782 6.062 45.940 1.00 82.62 300 SER A N 1
ATOM 2425 C CA . SER A 1 300 ? -23.976 5.904 44.736 1.00 82.62 300 SER A CA 1
ATOM 2426 C C . SER A 1 300 ? -22.507 6.146 45.042 1.00 82.62 300 SER A C 1
ATOM 2428 O O . SER A 1 300 ? -22.152 7.225 45.524 1.00 82.62 300 SER A O 1
ATOM 2430 N N . GLU A 1 301 ? -21.657 5.189 44.691 1.00 84.50 301 GLU A N 1
ATOM 2431 C CA . GLU A 1 301 ? -20.206 5.317 44.765 1.00 84.50 301 GLU A CA 1
ATOM 2432 C C . GLU A 1 301 ? -19.593 5.262 43.365 1.00 84.50 301 GLU A C 1
ATOM 2434 O O . GLU A 1 301 ? -19.987 4.464 42.513 1.00 84.50 301 GLU A O 1
ATOM 2439 N N . GLU A 1 302 ? -18.615 6.131 43.109 1.00 82.62 302 GLU A N 1
ATOM 2440 C CA . GLU A 1 302 ? -17.850 6.130 41.864 1.00 82.62 302 GLU A CA 1
ATOM 2441 C C . GLU A 1 302 ? -16.394 5.774 42.145 1.00 82.62 302 GLU A C 1
ATOM 2443 O O . GLU A 1 302 ? -15.704 6.443 42.914 1.00 82.62 302 GLU A O 1
ATOM 2448 N N . THR A 1 303 ? -15.906 4.742 41.464 1.00 83.62 303 THR A N 1
ATOM 2449 C CA . THR A 1 303 ? -14.498 4.344 41.467 1.00 83.62 303 THR A CA 1
ATOM 2450 C C . THR A 1 303 ? -13.924 4.497 40.064 1.00 83.62 303 THR A C 1
ATOM 2452 O O . THR A 1 303 ? -14.615 4.298 39.059 1.00 83.62 303 THR A O 1
ATOM 2455 N N . SER A 1 304 ? -12.661 4.916 39.972 1.00 84.88 304 SER A N 1
ATOM 2456 C CA . SER A 1 304 ? -11.990 5.113 38.690 1.00 84.88 304 SER A CA 1
ATOM 2457 C C . SER A 1 304 ? -10.589 4.534 38.700 1.00 84.88 304 SER A C 1
ATOM 2459 O O . SER A 1 304 ? -9.751 4.974 39.486 1.00 84.88 304 SER A O 1
ATOM 2461 N N . ASP A 1 305 ? -10.324 3.658 37.741 1.00 84.31 305 ASP A N 1
ATOM 2462 C CA . ASP A 1 305 ? -9.014 3.082 37.493 1.00 84.31 305 ASP A CA 1
ATOM 2463 C C . ASP A 1 305 ? -8.464 3.567 36.151 1.00 84.31 305 ASP A C 1
ATOM 2465 O O . ASP A 1 305 ? -9.196 3.871 35.202 1.00 84.31 305 ASP A O 1
ATOM 2469 N N . SER A 1 306 ? -7.139 3.674 36.074 1.00 83.25 306 SER A N 1
ATOM 2470 C CA . SER A 1 306 ? -6.418 4.023 34.848 1.00 83.25 306 SER A CA 1
ATOM 2471 C C . SER A 1 306 ? -5.446 2.910 34.487 1.00 83.25 306 SER A C 1
ATOM 2473 O O . SER A 1 306 ? -4.803 2.352 35.371 1.00 83.25 306 SER A O 1
ATOM 2475 N N . PHE A 1 307 ? -5.315 2.606 33.193 1.00 78.56 307 PHE A N 1
ATOM 2476 C CA . PHE A 1 307 ? -4.468 1.511 32.693 1.00 78.56 307 PHE A CA 1
ATOM 2477 C C . PHE A 1 307 ? -4.795 0.146 33.326 1.00 78.56 307 PHE A C 1
ATOM 2479 O O . PHE A 1 307 ? -3.897 -0.629 33.651 1.00 78.56 307 PHE A O 1
ATOM 2486 N N . SER A 1 308 ? -6.085 -0.149 33.502 1.00 76.06 308 SER A N 1
ATOM 2487 C CA . SER A 1 308 ? -6.551 -1.294 34.293 1.00 76.06 308 SER A CA 1
ATOM 2488 C C . SER A 1 308 ? -6.306 -2.644 33.615 1.00 76.06 308 SER A C 1
ATOM 2490 O O . SER A 1 308 ? -6.052 -3.642 34.291 1.00 76.06 308 SER A O 1
ATOM 2492 N N . ASN A 1 309 ? -6.388 -2.712 32.279 1.00 82.69 309 ASN A N 1
ATOM 2493 C CA . ASN A 1 309 ? -6.434 -3.999 31.589 1.00 82.69 309 ASN A CA 1
ATOM 2494 C C . ASN A 1 309 ? -5.786 -3.985 30.199 1.00 82.69 309 ASN A C 1
ATOM 2496 O O . ASN A 1 309 ? -6.000 -3.082 29.389 1.00 82.69 309 ASN A O 1
ATOM 2500 N N . PHE A 1 310 ? -5.047 -5.056 29.902 1.00 88.06 310 PHE A N 1
ATOM 2501 C CA . PHE A 1 310 ? -4.565 -5.378 28.562 1.00 88.06 310 PHE A CA 1
ATOM 2502 C C . PHE A 1 310 ? -5.271 -6.631 28.045 1.00 88.06 310 PHE A C 1
ATOM 2504 O O . PHE A 1 310 ? -5.237 -7.700 28.668 1.00 88.06 310 PHE A O 1
ATOM 2511 N N . ARG A 1 311 ? -5.899 -6.498 26.882 1.00 89.44 311 ARG A N 1
ATOM 2512 C CA . ARG A 1 311 ? -6.632 -7.551 26.181 1.00 89.44 311 ARG A CA 1
ATOM 2513 C C . ARG A 1 311 ? -5.996 -7.772 24.815 1.00 89.44 311 ARG A C 1
ATOM 2515 O O . ARG A 1 311 ? -5.474 -6.850 24.194 1.00 89.44 311 ARG A O 1
ATOM 2522 N N . SER A 1 312 ? -6.018 -9.013 24.352 1.00 92.94 312 SER A N 1
ATOM 2523 C CA . SER A 1 312 ? -5.519 -9.370 23.028 1.00 92.94 312 SER A CA 1
ATOM 2524 C C . SER A 1 312 ? -6.435 -10.392 22.378 1.00 92.94 312 SER A C 1
ATOM 2526 O O . SER A 1 312 ? -7.147 -11.123 23.070 1.00 92.94 312 SER A O 1
ATOM 2528 N N . GLY A 1 313 ? -6.438 -10.415 21.052 1.00 93.38 313 GLY A N 1
ATOM 2529 C CA . GLY A 1 313 ? -7.316 -11.289 20.297 1.00 93.38 313 GLY A CA 1
ATOM 2530 C C . GLY A 1 313 ? -6.905 -11.453 18.845 1.00 93.38 313 GLY A C 1
ATOM 2531 O O . GLY A 1 313 ? -6.031 -10.752 18.324 1.00 93.38 313 GLY A O 1
ATOM 2532 N N . PHE A 1 314 ? -7.575 -12.391 18.193 1.00 94.88 314 PHE A N 1
ATOM 2533 C CA . PHE A 1 314 ? -7.536 -12.588 16.754 1.00 94.88 314 PHE A CA 1
ATOM 2534 C C . PHE A 1 314 ? -8.796 -11.995 16.131 1.00 94.88 314 PHE A C 1
ATOM 2536 O O . PHE A 1 314 ? -9.869 -12.033 16.722 1.00 94.88 314 PHE A O 1
ATOM 2543 N N . LEU A 1 315 ? -8.690 -11.454 14.925 1.00 95.69 315 LEU A N 1
ATOM 2544 C CA . LEU A 1 315 ? -9.828 -10.887 14.216 1.00 95.69 315 LEU A CA 1
ATOM 2545 C C . LEU A 1 315 ? -9.905 -11.406 12.792 1.00 95.69 315 LEU A C 1
ATOM 2547 O O . LEU A 1 315 ? -8.890 -11.688 12.148 1.00 95.69 315 LEU A O 1
ATOM 2551 N N . VAL A 1 316 ? -11.131 -11.442 12.288 1.00 97.31 316 VAL A N 1
ATOM 2552 C CA . VAL A 1 316 ? -11.450 -11.645 10.876 1.00 97.31 316 VAL A CA 1
ATOM 2553 C C . VAL A 1 316 ? -12.385 -10.542 10.427 1.00 97.31 316 VAL A C 1
ATOM 2555 O O . VAL A 1 316 ? -13.223 -10.071 11.193 1.00 97.31 316 VAL A O 1
ATOM 2558 N N . GLU A 1 317 ? -12.250 -10.104 9.186 1.00 95.81 317 GLU A N 1
ATOM 2559 C CA . GLU A 1 317 ? -13.107 -9.059 8.651 1.00 95.81 317 GLU A CA 1
ATOM 2560 C C . GLU A 1 317 ? -13.410 -9.242 7.170 1.00 95.81 317 GLU A C 1
ATOM 2562 O O . GLU A 1 317 ? -12.613 -9.773 6.391 1.00 95.81 317 GLU A O 1
ATOM 2567 N N . ALA A 1 318 ? -14.565 -8.714 6.789 1.00 96.25 318 ALA A N 1
ATOM 2568 C CA . ALA A 1 318 ? -14.991 -8.546 5.417 1.00 96.25 318 ALA A CA 1
ATOM 2569 C C . ALA A 1 318 ? -15.296 -7.066 5.169 1.00 96.25 318 ALA A C 1
ATOM 2571 O O . ALA A 1 318 ? -15.864 -6.371 6.012 1.00 96.25 318 ALA A O 1
ATOM 2572 N N . THR A 1 319 ? -14.909 -6.582 3.996 1.00 94.69 319 THR A N 1
ATOM 2573 C CA . THR A 1 319 ? -15.106 -5.199 3.558 1.00 94.69 319 THR A CA 1
ATOM 2574 C C . THR A 1 319 ? -15.743 -5.170 2.183 1.00 94.69 319 THR A C 1
ATOM 2576 O O . THR A 1 319 ? -15.427 -6.006 1.336 1.00 94.69 319 THR A O 1
ATOM 2579 N N . ALA A 1 320 ? -16.609 -4.189 1.954 1.00 94.62 320 ALA A N 1
ATOM 2580 C CA . ALA A 1 320 ? -17.250 -3.917 0.678 1.00 94.62 320 ALA A CA 1
ATOM 2581 C C . ALA A 1 320 ? -17.245 -2.405 0.402 1.00 94.62 320 ALA A C 1
ATOM 2583 O O . ALA A 1 320 ? -17.435 -1.588 1.302 1.00 94.62 320 ALA A O 1
ATOM 2584 N N . GLY A 1 321 ? -17.014 -2.014 -0.849 1.00 90.06 321 GLY A N 1
ATOM 2585 C CA . GLY A 1 321 ? -16.913 -0.611 -1.267 1.00 90.06 321 GLY A CA 1
ATOM 2586 C C . GLY A 1 321 ? -15.607 -0.363 -2.005 1.00 90.06 321 GLY A C 1
ATOM 2587 O O . GLY A 1 321 ? -15.058 -1.283 -2.583 1.00 90.06 321 GLY A O 1
ATOM 2588 N N . PHE A 1 322 ? -15.063 0.847 -2.026 1.00 86.50 322 PHE A N 1
ATOM 2589 C CA . PHE A 1 322 ? -13.825 1.094 -2.767 1.00 86.50 322 PHE A CA 1
ATOM 2590 C C . PHE A 1 322 ? -12.591 0.583 -2.003 1.00 86.50 322 PHE A C 1
ATOM 2592 O O . PHE A 1 322 ? -11.897 1.334 -1.322 1.00 86.50 322 PHE A O 1
ATOM 2599 N N . ALA A 1 323 ? -12.268 -0.705 -2.167 1.00 75.81 323 ALA A N 1
ATOM 2600 C CA . ALA A 1 323 ? -11.237 -1.411 -1.393 1.00 75.81 323 ALA A CA 1
ATOM 2601 C C . ALA A 1 323 ? -9.812 -0.835 -1.532 1.00 75.81 323 ALA A C 1
ATOM 2603 O O . ALA A 1 323 ? -8.938 -1.087 -0.696 1.00 75.81 323 ALA A O 1
ATOM 2604 N N . ARG A 1 324 ? -9.544 -0.075 -2.605 1.00 79.44 324 ARG A N 1
ATOM 2605 C CA . ARG A 1 324 ? -8.212 0.485 -2.891 1.00 79.44 324 ARG A CA 1
ATOM 2606 C C . ARG A 1 324 ? -8.016 1.899 -2.337 1.00 79.44 324 ARG A C 1
ATOM 2608 O O . ARG A 1 324 ? -6.966 2.151 -1.754 1.00 79.44 324 ARG A O 1
ATOM 2615 N N . ILE A 1 325 ? -8.962 2.804 -2.596 1.00 85.38 325 ILE A N 1
ATOM 2616 C CA . ILE A 1 325 ? -8.990 4.226 -2.200 1.00 85.38 325 ILE A CA 1
ATOM 2617 C C . ILE A 1 325 ? -10.458 4.657 -2.227 1.00 85.38 325 ILE A C 1
ATOM 2619 O O . ILE A 1 325 ? -11.126 4.377 -3.221 1.00 85.38 325 ILE A O 1
ATOM 2623 N N . GLY A 1 326 ? -10.922 5.378 -1.209 1.00 89.44 326 GLY A N 1
ATOM 2624 C CA . GLY A 1 326 ? -12.287 5.892 -1.118 1.00 89.44 326 GLY A CA 1
ATOM 2625 C C . GLY A 1 326 ? -13.098 5.271 0.024 1.00 89.44 326 GLY A C 1
ATOM 2626 O O . GLY A 1 326 ? -12.515 4.658 0.926 1.00 89.44 326 GLY A O 1
ATOM 2627 N N . PRO A 1 327 ? -14.430 5.463 0.008 1.00 93.94 327 PRO A N 1
ATOM 2628 C CA . PRO A 1 327 ? -15.321 4.964 1.045 1.00 93.94 327 PRO A CA 1
ATOM 2629 C C . PRO A 1 327 ? -15.543 3.456 0.930 1.00 93.94 327 PRO A C 1
ATOM 2631 O O . PRO A 1 327 ? -15.711 2.901 -0.159 1.00 93.94 327 PRO A O 1
ATOM 2634 N N . SER A 1 328 ? -15.597 2.799 2.078 1.00 94.56 328 SER A N 1
ATOM 2635 C CA . SER A 1 328 ? -15.906 1.382 2.235 1.00 94.56 328 SER A CA 1
ATOM 2636 C C . SER A 1 328 ? -16.608 1.143 3.566 1.00 94.56 328 SER A C 1
ATOM 2638 O O . SER A 1 328 ? -16.465 1.929 4.502 1.00 94.56 328 SER A O 1
ATOM 2640 N N . VAL A 1 329 ? -17.356 0.053 3.644 1.00 96.56 329 VAL A N 1
ATOM 2641 C CA . VAL A 1 329 ? -17.982 -0.4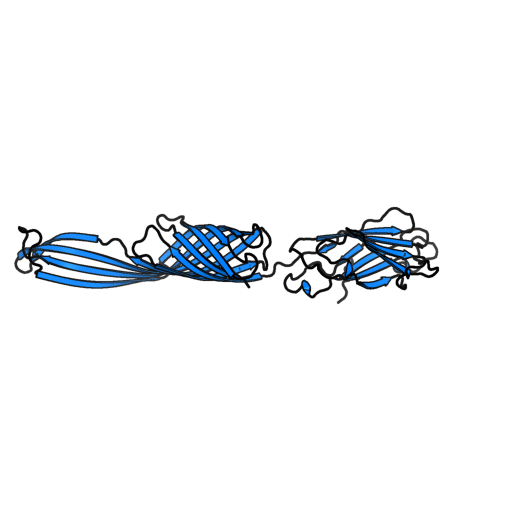41 4.870 1.00 96.56 329 VAL A CA 1
ATOM 2642 C C . VAL A 1 329 ? -17.494 -1.854 5.146 1.00 96.56 329 VAL A C 1
ATOM 2644 O O . VAL A 1 329 ? -17.059 -2.560 4.232 1.00 96.56 329 VAL A O 1
ATOM 2647 N N . GLY A 1 330 ? -17.527 -2.275 6.401 1.00 95.88 330 GLY A N 1
ATOM 2648 C CA . GLY A 1 330 ? -17.081 -3.607 6.767 1.00 95.88 330 GLY A CA 1
ATOM 2649 C C . GLY A 1 330 ? -17.679 -4.115 8.063 1.00 95.88 330 GLY A C 1
ATOM 2650 O O . GLY A 1 330 ? -18.190 -3.353 8.883 1.00 95.88 330 GLY A O 1
ATOM 2651 N N . ALA A 1 331 ? -17.576 -5.427 8.214 1.00 97.19 331 ALA A N 1
ATOM 2652 C CA . ALA A 1 331 ? -17.876 -6.150 9.432 1.00 97.19 331 ALA A CA 1
ATOM 2653 C C . ALA A 1 331 ? -16.614 -6.898 9.860 1.00 97.19 331 ALA A C 1
ATOM 2655 O O . ALA A 1 331 ? -15.953 -7.547 9.043 1.00 97.19 331 ALA A O 1
ATOM 2656 N N . ARG A 1 332 ? -16.267 -6.788 11.136 1.00 96.31 332 ARG A N 1
ATOM 2657 C CA . ARG A 1 332 ? -15.145 -7.474 11.770 1.00 96.31 332 ARG A CA 1
ATOM 2658 C C . ARG A 1 332 ? -15.671 -8.245 12.963 1.00 96.31 332 ARG A C 1
ATOM 2660 O O . ARG A 1 332 ? -16.419 -7.689 13.748 1.00 96.31 332 ARG A O 1
ATOM 2667 N N . TYR A 1 333 ? -15.239 -9.482 13.125 1.00 95.50 333 TYR A N 1
ATOM 2668 C CA . TYR A 1 333 ? -15.459 -10.230 14.353 1.00 95.50 333 TYR A CA 1
ATOM 2669 C C . TYR A 1 333 ? -14.131 -10.373 15.092 1.00 95.50 333 TYR A C 1
ATOM 2671 O O . TYR A 1 333 ? -13.119 -10.723 14.474 1.00 95.50 333 TYR A O 1
ATOM 2679 N N . VAL A 1 334 ? -14.133 -10.063 16.386 1.00 94.56 334 VAL A N 1
ATOM 2680 C CA . VAL A 1 334 ? -12.953 -10.129 17.252 1.00 94.56 334 VAL A CA 1
ATOM 2681 C C . VAL A 1 334 ? -13.130 -11.277 18.237 1.00 94.56 334 VAL A C 1
ATOM 2683 O O . VAL A 1 334 ? -14.071 -11.294 19.025 1.00 94.56 334 VAL A O 1
ATOM 2686 N N . PHE A 1 335 ? -12.206 -12.230 18.169 1.00 92.31 335 PHE A N 1
ATOM 2687 C CA . PHE A 1 335 ? -12.058 -13.347 19.091 1.00 92.31 335 PHE A CA 1
ATOM 2688 C C . PHE A 1 335 ? -11.048 -12.955 20.169 1.00 92.31 335 PHE A C 1
ATOM 2690 O O . PHE A 1 335 ? -9.847 -12.864 19.898 1.00 92.31 335 PHE A O 1
ATOM 2697 N N . SER A 1 336 ? -11.521 -12.706 21.384 1.00 89.50 336 SER A N 1
ATOM 2698 C CA . SER A 1 336 ? -10.659 -12.404 22.524 1.00 89.50 336 SER A CA 1
ATOM 2699 C C . SER A 1 336 ? -9.971 -13.677 23.025 1.00 89.50 336 SER A C 1
ATOM 2701 O O . SER A 1 336 ? -10.602 -14.724 23.145 1.00 89.50 336 SER A O 1
ATOM 2703 N N . PHE A 1 337 ? -8.675 -13.594 23.342 1.00 87.06 337 PHE A N 1
ATOM 2704 C CA . PHE A 1 337 ? -7.946 -14.697 23.985 1.00 87.06 337 PHE A CA 1
ATOM 2705 C C . PHE A 1 337 ? -8.242 -14.811 25.483 1.00 87.06 337 PHE A C 1
ATOM 2707 O O . PHE A 1 337 ? -8.003 -15.857 26.077 1.00 87.06 337 PHE A O 1
ATOM 2714 N N . LYS A 1 338 ? -8.752 -13.737 26.095 1.00 76.38 338 LYS A N 1
ATOM 2715 C CA . LYS A 1 338 ? -9.339 -13.771 27.439 1.00 76.38 338 LYS A CA 1
ATOM 2716 C C . LYS A 1 338 ? -10.842 -14.014 27.306 1.00 76.38 338 LYS A C 1
ATOM 2718 O O . LYS A 1 338 ? -11.467 -13.418 26.426 1.00 76.38 338 LYS A O 1
ATOM 2723 N N . GLU A 1 339 ? -11.398 -14.877 28.151 1.00 62.00 339 GLU A N 1
ATOM 2724 C CA . GLU A 1 339 ? -12.820 -15.236 28.118 1.00 62.00 339 GLU A CA 1
ATOM 2725 C C . GLU A 1 339 ? -13.731 -13.989 28.226 1.00 62.00 339 GLU A C 1
ATOM 2727 O O . GLU A 1 339 ? -13.355 -12.991 28.841 1.00 62.00 339 GLU A O 1
ATOM 2732 N N . GLN A 1 340 ? -14.916 -14.052 27.597 1.00 65.62 340 GLN A N 1
ATOM 2733 C CA . GLN A 1 340 ? -16.039 -13.092 27.714 1.00 65.62 340 GLN A CA 1
ATOM 2734 C C . GLN A 1 340 ? -15.932 -11.715 27.014 1.00 65.62 340 GLN A C 1
ATOM 2736 O O . GLN A 1 340 ? -16.678 -10.799 27.343 1.00 65.62 340 GLN A O 1
ATOM 2741 N N . PHE A 1 341 ? -15.062 -11.539 26.010 1.00 73.62 341 PHE A N 1
ATOM 2742 C CA . PHE A 1 341 ? -14.951 -10.260 25.270 1.00 73.62 341 PHE A CA 1
ATOM 2743 C C . PHE A 1 341 ? -14.984 -10.400 23.744 1.00 73.62 341 PHE A C 1
ATOM 2745 O O . PHE A 1 341 ? -14.339 -9.638 23.023 1.00 73.62 341 PHE A O 1
ATOM 2752 N N . ASN A 1 342 ? -15.730 -11.373 23.225 1.00 89.19 342 ASN A N 1
ATOM 2753 C CA . ASN A 1 342 ? -15.953 -11.455 21.784 1.00 89.19 342 ASN A CA 1
ATOM 2754 C C . ASN A 1 342 ? -16.957 -10.385 21.346 1.00 89.19 342 ASN A C 1
ATOM 2756 O O . ASN A 1 342 ? -17.949 -10.139 22.031 1.00 89.19 342 ASN A O 1
ATOM 2760 N N . TYR A 1 343 ? -16.718 -9.749 20.201 1.00 91.31 343 TYR A N 1
ATOM 2761 C CA . TYR A 1 343 ? -17.642 -8.742 19.683 1.00 91.31 343 TYR A CA 1
ATOM 2762 C C . TYR A 1 343 ? -17.618 -8.631 18.165 1.00 91.31 343 TYR A C 1
ATOM 2764 O O . TYR A 1 343 ? -16.625 -8.932 17.492 1.00 91.31 343 TYR A O 1
ATOM 2772 N N . LEU A 1 344 ? -18.740 -8.152 17.630 1.00 94.38 344 LEU A N 1
ATOM 2773 C CA . LEU A 1 344 ? -18.900 -7.793 16.230 1.00 94.38 344 LEU A CA 1
ATOM 2774 C C . LEU A 1 344 ? -18.724 -6.281 16.071 1.00 94.38 344 LEU A C 1
ATOM 2776 O O . LEU A 1 344 ? -19.436 -5.491 16.675 1.00 94.38 344 LEU A O 1
ATOM 2780 N N . GLN A 1 345 ? -17.807 -5.870 15.213 1.00 95.50 345 GLN A N 1
ATOM 2781 C CA . GLN A 1 345 ? -17.537 -4.484 14.869 1.00 95.50 345 GLN A CA 1
ATOM 2782 C C . GLN A 1 345 ? -18.077 -4.177 13.468 1.00 95.50 345 GLN A C 1
ATOM 2784 O O . GLN A 1 345 ? -17.595 -4.719 12.472 1.00 95.50 345 GLN A O 1
ATOM 2789 N N . LEU A 1 346 ? -19.041 -3.264 13.378 1.00 96.88 346 LEU A N 1
ATOM 2790 C CA . LEU A 1 346 ? -19.560 -2.727 12.117 1.00 96.88 346 LEU A CA 1
ATOM 2791 C C . LEU A 1 346 ? -18.979 -1.339 11.886 1.00 96.88 346 LEU A C 1
ATOM 2793 O O . LEU A 1 346 ? -18.976 -0.513 12.798 1.00 96.88 346 LEU A O 1
ATOM 2797 N N . TYR A 1 347 ? -18.466 -1.069 10.686 1.00 96.81 347 TYR A N 1
ATOM 2798 C CA . TYR A 1 347 ? -17.676 0.138 10.471 1.00 96.81 347 TYR A CA 1
ATOM 2799 C C . TYR A 1 347 ? -17.762 0.736 9.074 1.00 96.81 347 TYR A C 1
ATOM 2801 O O . TYR A 1 347 ? -17.967 0.042 8.079 1.00 96.81 347 TYR A O 1
ATOM 2809 N N . ALA A 1 348 ? -17.496 2.039 9.017 1.00 96.88 348 ALA A N 1
ATOM 2810 C CA . ALA A 1 348 ? -17.192 2.791 7.813 1.00 96.88 348 ALA A CA 1
ATOM 2811 C C . ALA A 1 348 ? -15.703 3.171 7.799 1.00 96.88 348 ALA A C 1
ATOM 2813 O O . ALA A 1 348 ? -15.103 3.477 8.832 1.00 96.88 348 ALA A O 1
ATOM 2814 N N . LEU A 1 349 ? -15.096 3.132 6.617 1.00 95.25 349 LEU A N 1
ATOM 2815 C CA . LEU A 1 349 ? -13.679 3.388 6.390 1.00 95.25 349 LEU A CA 1
ATOM 2816 C C . LEU A 1 349 ? -13.503 4.226 5.128 1.00 95.25 349 LEU A C 1
ATOM 2818 O O . LEU A 1 349 ? -13.953 3.835 4.051 1.00 95.25 349 LEU A O 1
ATOM 2822 N N . TRP A 1 350 ? -12.771 5.328 5.245 1.00 94.88 350 TRP A N 1
ATOM 2823 C CA . TRP A 1 350 ? -12.358 6.143 4.110 1.00 94.88 350 TRP A CA 1
ATOM 2824 C C . TRP A 1 350 ? -10.841 6.112 3.956 1.00 94.88 350 TRP A C 1
ATOM 2826 O O . TRP A 1 350 ? -10.127 6.555 4.853 1.00 94.88 350 TRP A O 1
ATOM 2836 N N . LYS A 1 351 ? -10.338 5.619 2.818 1.00 91.38 351 LYS A N 1
ATOM 2837 C CA . LYS A 1 351 ? -8.897 5.605 2.495 1.00 91.38 351 LYS A CA 1
ATOM 2838 C C . LYS A 1 351 ? -8.527 6.725 1.526 1.00 91.38 351 LYS A C 1
ATOM 2840 O O . LYS A 1 351 ? -9.194 6.868 0.501 1.00 91.38 351 LYS A O 1
ATOM 2845 N N . PHE A 1 352 ? -7.453 7.459 1.818 1.00 86.62 352 PHE A N 1
ATOM 2846 C CA . PHE A 1 352 ? -6.950 8.573 0.999 1.00 86.62 352 PHE A CA 1
ATOM 2847 C C . PHE A 1 352 ? -5.849 8.165 0.008 1.00 86.62 352 PHE A C 1
ATOM 2849 O O . PHE A 1 352 ? -5.027 7.268 0.330 1.00 86.62 352 PHE A O 1
#

Sequence (352 aa):
MEMEIVTSHDPNKMSSNATFLNYRLVRFKRPKFKIRFQNNGEGPARTIRLETDIPNMFDKTTIQVEDMYPKCKICPKQVVKYSCLDTTFTETQAIFTFKNIYLPGSEQKNVKDYDSTKGFVKYSLKFGKDFHKIKTKSRTAIIFDKNDPIITNYSTTRFLPGVSVGVKTGYNAFSDLKNSTSYFIGATISPYKSYKWYWQAELLNSFHRYESESSVTEGLTDSPTGEQQFERITTNNSYKIIDWEFPVLARYNINNYPGIGAGLQGMVSLSEKRTEQILIENFENINTQPGALILANDSSEETSDSFSNFRSGFLVEATAGFARIGPSVGARYVFSFKEQFNYLQLYALWKF